Protein AF-A0A519CI57-F1 (afdb_monomer_lite)

pLDDT: mean 78.69, std 14.76, range [37.53, 94.62]

Secondary structure (DSSP, 8-state):
---PPPTT-TT--HHHHHIIIIIS---SS-EEEETTTEEEESTTGGGGHHHHHHT------SEEEEEEETTEEEEEE--SS-EEEEEEEEEEEETTEEEEEEEEEEEEEBTTB-B----SSEEEEEEE-SS----EE--SSPPTT--TT--SSS--------HHHHHHHHHHHHHHHHHHHHHHHHHHHSPPP-----

Radius of gyration: 28.09 Å; chains: 1; bounding box: 64×86×63 Å

Structure (mmCIF, N/CA/C/O backbone):
data_AF-A0A519CI57-F1
#
_entry.id   AF-A0A519CI57-F1
#
loop_
_atom_site.group_PDB
_atom_site.id
_atom_site.type_symbol
_atom_site.label_atom_id
_atom_site.label_alt_id
_atom_site.label_comp_id
_atom_site.label_asym_id
_atom_site.label_entity_id
_atom_site.label_seq_id
_atom_site.pdbx_PDB_ins_code
_atom_site.Cartn_x
_atom_site.Cartn_y
_atom_site.Cartn_z
_atom_site.occupancy
_atom_site.B_iso_or_equiv
_atom_site.auth_seq_id
_atom_site.auth_comp_id
_atom_site.auth_asym_id
_atom_site.auth_atom_id
_atom_site.pdbx_PDB_model_num
ATOM 1 N N . MET A 1 1 ? -1.345 13.101 17.245 1.00 38.31 1 MET A N 1
ATOM 2 C CA . MET A 1 1 ? 0.100 13.221 16.951 1.00 38.31 1 MET A CA 1
ATOM 3 C C . MET A 1 1 ? 0.508 11.978 16.184 1.00 38.31 1 MET A C 1
ATOM 5 O O . MET A 1 1 ? 0.586 10.921 16.787 1.00 38.31 1 MET A O 1
ATOM 9 N N . SER A 1 2 ? 0.670 12.083 14.865 1.00 48.00 2 SER A N 1
ATOM 10 C CA . SER A 1 2 ? 1.308 11.031 14.066 1.00 48.00 2 SER A CA 1
ATOM 11 C C . SER A 1 2 ? 2.810 11.309 14.078 1.00 48.00 2 SER A C 1
ATOM 13 O O . SER A 1 2 ? 3.205 12.472 13.967 1.00 48.00 2 SER A O 1
ATOM 15 N N . HIS A 1 3 ? 3.638 10.286 14.279 1.00 47.75 3 HIS A N 1
ATOM 16 C CA . HIS A 1 3 ? 5.089 10.432 14.219 1.00 47.75 3 HIS A CA 1
ATOM 17 C C . HIS A 1 3 ? 5.468 10.725 12.761 1.00 47.75 3 HIS A C 1
ATOM 19 O O . HIS A 1 3 ? 5.560 9.814 11.943 1.00 47.75 3 HIS A O 1
ATOM 25 N N . HIS A 1 4 ? 5.606 12.007 12.412 1.00 49.62 4 HIS A N 1
ATOM 26 C CA . HIS A 1 4 ? 6.144 12.396 11.115 1.00 49.62 4 HIS A CA 1
ATOM 27 C C . HIS A 1 4 ? 7.588 11.882 11.053 1.00 49.62 4 HIS A C 1
ATOM 29 O O . HIS A 1 4 ? 8.348 12.125 11.997 1.00 49.62 4 HIS A O 1
ATOM 35 N N . PRO A 1 5 ? 7.990 11.139 10.012 1.00 52.28 5 PRO A N 1
ATOM 36 C CA . PRO A 1 5 ? 9.405 10.891 9.801 1.00 52.28 5 PRO A CA 1
ATOM 37 C C . PRO A 1 5 ? 10.124 12.232 9.646 1.00 52.28 5 PRO A C 1
ATOM 39 O O . PRO A 1 5 ? 9.545 13.209 9.180 1.00 52.28 5 PRO A O 1
ATOM 42 N N . SER A 1 6 ? 11.374 12.295 10.097 1.00 51.19 6 SER A N 1
ATOM 43 C CA . SER A 1 6 ? 12.209 13.485 9.925 1.00 51.19 6 SER A CA 1
ATOM 44 C C . SER A 1 6 ? 12.193 13.934 8.460 1.00 51.19 6 SER A C 1
ATOM 46 O O . SER A 1 6 ? 12.257 13.084 7.572 1.00 51.19 6 SER A O 1
ATOM 48 N N . ASP A 1 7 ? 12.189 15.245 8.201 1.00 51.91 7 ASP A N 1
ATOM 49 C CA . ASP A 1 7 ? 12.337 15.809 6.845 1.00 51.91 7 ASP A CA 1
ATOM 50 C C . ASP A 1 7 ? 13.665 15.387 6.177 1.00 51.91 7 ASP A C 1
ATOM 52 O O . ASP A 1 7 ? 13.855 15.557 4.978 1.00 51.91 7 ASP A O 1
ATOM 56 N N . SER A 1 8 ? 14.582 14.806 6.957 1.00 55.56 8 SER A N 1
ATOM 57 C CA . SER A 1 8 ? 15.842 14.207 6.518 1.00 55.56 8 SER A CA 1
ATOM 58 C C . SER A 1 8 ? 15.751 12.713 6.169 1.00 55.56 8 SER A C 1
ATOM 60 O O . SER A 1 8 ? 16.787 12.057 6.089 1.00 55.56 8 SER A O 1
ATOM 62 N N . ASN A 1 9 ? 14.557 12.117 6.107 1.00 60.53 9 ASN A N 1
ATOM 63 C CA . ASN A 1 9 ? 14.422 10.695 5.801 1.00 60.53 9 ASN A CA 1
ATOM 64 C C . ASN A 1 9 ? 14.435 10.477 4.284 1.00 60.53 9 ASN A C 1
ATOM 66 O O . ASN A 1 9 ? 13.405 10.628 3.627 1.00 60.53 9 ASN A O 1
ATOM 70 N N . ASP A 1 10 ? 15.589 10.069 3.757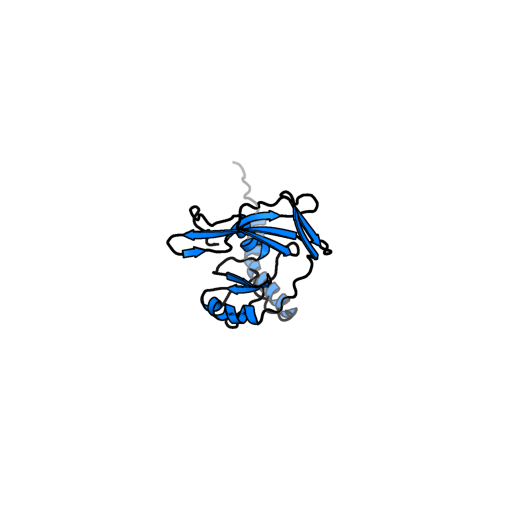 1.00 61.38 10 ASP A N 1
ATOM 71 C CA . ASP A 1 10 ? 15.814 9.813 2.326 1.00 61.38 10 ASP A CA 1
ATOM 72 C C . ASP A 1 10 ? 14.858 8.762 1.724 1.00 61.38 10 ASP A C 1
ATOM 74 O O . ASP A 1 10 ? 14.693 8.695 0.509 1.00 61.38 10 ASP A O 1
ATOM 78 N N . PHE A 1 11 ? 14.199 7.953 2.563 1.00 67.75 11 PHE A N 1
ATOM 79 C CA . PHE A 1 11 ? 13.297 6.873 2.146 1.00 67.75 11 PHE A CA 1
ATOM 80 C C . PHE A 1 11 ? 11.804 7.217 2.281 1.00 67.75 11 PHE A C 1
ATOM 82 O O . PHE A 1 11 ? 10.952 6.331 2.198 1.00 67.75 11 PHE A O 1
ATOM 89 N N . TRP A 1 12 ? 11.456 8.479 2.548 1.00 75.81 12 TRP A N 1
ATOM 90 C CA . TRP A 1 12 ? 10.062 8.893 2.707 1.00 75.81 12 TRP A CA 1
ATOM 91 C C . TRP A 1 12 ? 9.406 9.291 1.382 1.00 75.81 12 TRP A C 1
ATOM 93 O O . TRP A 1 12 ? 9.838 10.227 0.713 1.00 75.81 12 TRP A O 1
ATOM 103 N N . LEU A 1 13 ? 8.282 8.643 1.062 1.00 84.88 13 LEU A N 1
ATOM 104 C CA . LEU A 1 13 ? 7.412 9.006 -0.055 1.00 84.88 13 LEU A CA 1
ATOM 105 C C . LEU A 1 13 ? 6.078 9.549 0.475 1.00 84.88 13 LEU A C 1
ATOM 107 O O . LEU A 1 13 ? 5.347 8.858 1.185 1.00 84.88 13 LEU A O 1
ATOM 111 N N . ASN A 1 14 ? 5.720 10.781 0.095 1.00 84.00 14 ASN A N 1
ATOM 112 C CA . ASN A 1 14 ? 4.491 11.426 0.576 1.00 84.00 14 ASN A CA 1
ATOM 113 C C . ASN A 1 14 ? 3.214 10.662 0.176 1.00 84.00 14 ASN A C 1
ATOM 115 O O . ASN A 1 14 ? 2.256 10.624 0.942 1.00 84.00 14 ASN A O 1
ATOM 119 N N . ALA A 1 15 ? 3.202 10.006 -0.987 1.00 86.38 15 ALA A N 1
ATOM 120 C CA . ALA A 1 15 ? 2.073 9.170 -1.395 1.00 86.38 15 ALA A CA 1
ATOM 121 C C . ALA A 1 15 ? 1.828 8.002 -0.421 1.00 86.38 15 ALA A C 1
ATOM 123 O O . ALA A 1 15 ? 0.679 7.674 -0.122 1.00 86.38 15 ALA A O 1
ATOM 124 N N . SER A 1 16 ? 2.890 7.422 0.151 1.00 85.19 16 SER A N 1
ATOM 125 C CA . SER A 1 16 ? 2.774 6.361 1.158 1.00 85.19 16 SER A CA 1
ATOM 126 C C . SER A 1 16 ? 2.061 6.857 2.415 1.00 85.19 16 SER A C 1
ATOM 128 O O . SER A 1 16 ? 1.252 6.135 2.991 1.00 85.19 16 SER A O 1
ATOM 130 N N . LYS A 1 17 ? 2.287 8.120 2.810 1.00 82.44 17 LYS A N 1
ATOM 131 C CA . LYS A 1 17 ? 1.572 8.755 3.928 1.00 82.44 17 LYS A CA 1
ATOM 132 C C . LYS A 1 17 ? 0.065 8.759 3.705 1.00 82.44 17 LYS A C 1
ATOM 134 O O . LYS A 1 17 ? -0.669 8.371 4.608 1.00 82.44 17 LYS A O 1
ATOM 139 N N . ILE A 1 18 ? -0.370 9.195 2.520 1.00 83.56 18 ILE A N 1
ATOM 140 C CA . ILE A 1 18 ? -1.789 9.264 2.150 1.00 83.56 18 ILE A CA 1
ATOM 141 C C . ILE A 1 18 ? -2.400 7.868 2.251 1.00 83.56 18 ILE A C 1
ATOM 143 O O . ILE A 1 18 ? -3.402 7.688 2.934 1.00 83.56 18 ILE A O 1
ATOM 147 N N . ARG A 1 19 ? -1.743 6.851 1.682 1.00 85.25 19 ARG A N 1
ATOM 148 C CA . ARG A 1 19 ? -2.237 5.472 1.771 1.00 85.25 19 ARG A CA 1
ATOM 149 C C . ARG A 1 19 ? -2.334 4.971 3.215 1.00 85.25 19 ARG A C 1
ATOM 151 O O . ARG A 1 19 ? -3.343 4.390 3.599 1.00 85.25 19 ARG A O 1
ATOM 158 N N . PHE A 1 20 ? -1.328 5.216 4.049 1.00 85.00 20 PHE A N 1
ATOM 159 C CA . PHE A 1 20 ? -1.372 4.761 5.440 1.00 85.00 20 PHE A CA 1
ATOM 160 C C . PHE A 1 20 ? -2.406 5.506 6.288 1.00 85.00 20 PHE A C 1
ATOM 162 O O . PHE A 1 20 ? -3.073 4.873 7.098 1.00 85.00 20 PHE A O 1
ATOM 169 N N . GLN A 1 21 ? -2.558 6.819 6.119 1.00 81.75 21 GLN A N 1
ATOM 170 C CA . GLN A 1 21 ? -3.418 7.637 6.981 1.00 81.75 21 GLN A CA 1
ATOM 171 C C . GLN A 1 21 ? -4.865 7.716 6.496 1.00 81.75 21 GLN A C 1
ATOM 173 O O . GLN A 1 21 ? -5.772 7.696 7.320 1.00 81.75 21 GLN A O 1
ATOM 178 N N . GLU A 1 22 ? -5.084 7.810 5.186 1.00 82.19 22 GLU A N 1
ATOM 179 C CA . GLU A 1 22 ? -6.408 8.056 4.604 1.00 82.19 22 GLU A CA 1
ATOM 180 C C . GLU A 1 22 ? -7.071 6.778 4.092 1.00 82.19 22 GLU A C 1
ATOM 182 O O . GLU A 1 22 ? -8.288 6.654 4.175 1.00 82.19 22 GLU A O 1
ATOM 187 N N . THR A 1 23 ? -6.297 5.816 3.580 1.00 82.69 23 THR A N 1
ATOM 188 C CA . THR A 1 23 ? -6.858 4.537 3.110 1.00 82.69 23 THR A CA 1
ATOM 189 C C . THR A 1 23 ? -6.974 3.528 4.248 1.00 82.69 23 THR A C 1
ATOM 191 O O . THR A 1 23 ? -8.005 2.878 4.384 1.00 82.69 23 THR A O 1
ATOM 194 N N . TYR A 1 24 ? -5.928 3.420 5.072 1.00 84.12 24 TYR A N 1
ATOM 195 C CA . TYR A 1 24 ? -5.809 2.398 6.117 1.00 84.12 24 TYR A CA 1
ATOM 196 C C . TYR A 1 24 ? -5.938 2.920 7.556 1.00 84.12 24 TYR A C 1
ATOM 198 O O . TYR A 1 24 ? -5.857 2.128 8.490 1.00 84.12 24 TYR A O 1
ATOM 206 N N . PHE A 1 25 ? -6.078 4.236 7.760 1.00 80.06 25 PHE A N 1
ATOM 207 C CA . PHE A 1 25 ? -6.221 4.850 9.091 1.00 80.06 25 PHE A CA 1
ATOM 208 C C . PHE A 1 25 ? -5.173 4.391 10.129 1.00 80.06 25 PHE A C 1
ATOM 210 O O . PHE A 1 25 ? -5.441 4.228 11.321 1.00 80.06 25 PHE A O 1
ATOM 217 N N . LEU A 1 26 ? -3.920 4.233 9.702 1.00 79.88 26 LEU A N 1
ATOM 218 C CA . LEU A 1 26 ? -2.807 3.880 10.577 1.00 79.88 26 LEU A CA 1
ATOM 219 C C . LEU A 1 26 ? -2.219 5.134 11.245 1.00 79.88 26 LEU A C 1
ATOM 221 O O . LEU A 1 26 ? -1.536 5.936 10.606 1.00 79.88 26 LEU A O 1
ATOM 225 N N . TRP A 1 27 ? -2.441 5.292 12.558 1.00 69.88 27 TRP A N 1
ATOM 226 C CA . TRP A 1 27 ? -2.094 6.532 13.280 1.00 69.88 27 TRP A CA 1
ATOM 227 C C . TRP A 1 27 ? -1.047 6.426 14.401 1.00 69.88 27 TRP A C 1
ATOM 229 O O . TRP A 1 27 ? -0.671 7.473 14.931 1.00 69.88 27 TRP A O 1
ATOM 239 N N . GLY A 1 28 ? -0.554 5.241 14.796 1.00 65.19 28 GLY A N 1
ATOM 240 C CA . GLY A 1 28 ? 0.142 5.166 16.098 1.00 65.19 28 GLY A CA 1
ATOM 241 C C . GLY A 1 28 ? 1.151 4.054 16.384 1.00 65.19 28 GLY A C 1
ATOM 242 O O . GLY A 1 28 ? 1.870 4.184 17.372 1.00 65.19 28 GLY A O 1
ATOM 243 N N . TYR A 1 29 ? 1.275 3.005 15.566 1.00 66.38 29 TYR A N 1
ATOM 244 C CA . TYR A 1 29 ? 2.197 1.893 15.850 1.00 66.38 29 TYR A CA 1
ATOM 245 C C . TYR A 1 29 ? 2.930 1.421 14.592 1.00 66.38 29 TYR A C 1
ATOM 247 O O . TYR A 1 29 ? 2.397 1.589 13.492 1.00 66.38 29 TYR A O 1
ATOM 255 N N . PRO A 1 30 ? 4.118 0.790 14.726 1.00 77.25 30 PRO A N 1
ATOM 256 C CA . PRO A 1 30 ? 4.648 -0.058 13.666 1.00 77.25 30 PRO A CA 1
ATOM 257 C C . PRO A 1 30 ? 3.558 -1.051 13.286 1.00 77.25 30 PRO A C 1
ATOM 259 O O . PRO A 1 30 ? 3.108 -1.811 14.140 1.00 77.25 30 PRO A O 1
ATOM 262 N N . SER A 1 31 ? 3.079 -0.957 12.057 1.00 82.81 31 SER A N 1
ATOM 263 C CA . SER A 1 31 ? 1.921 -1.706 11.592 1.00 82.81 31 SER A CA 1
ATOM 264 C C . SER A 1 31 ? 2.297 -2.399 10.296 1.00 82.81 31 SER A C 1
ATOM 266 O O . SER A 1 31 ? 2.964 -1.799 9.452 1.00 82.81 31 SER A O 1
ATOM 268 N N . LEU A 1 32 ? 1.884 -3.648 10.150 1.00 86.94 32 LEU A N 1
ATOM 269 C CA . LEU A 1 32 ? 2.006 -4.412 8.925 1.00 86.94 32 LEU A CA 1
ATOM 270 C C . LEU A 1 32 ? 0.607 -4.754 8.440 1.00 86.94 32 LEU A C 1
ATOM 272 O O . LEU A 1 32 ? -0.195 -5.303 9.197 1.00 86.94 32 LEU A O 1
ATOM 276 N N . ILE A 1 33 ? 0.352 -4.438 7.176 1.00 87.19 33 ILE A N 1
ATOM 277 C CA . ILE A 1 33 ? -0.852 -4.870 6.485 1.00 87.19 33 ILE A CA 1
ATOM 278 C C . ILE A 1 33 ? -0.496 -6.099 5.659 1.00 87.19 33 ILE A C 1
ATOM 280 O O . ILE A 1 33 ? 0.455 -6.069 4.878 1.00 87.19 33 ILE A O 1
ATOM 284 N N . ILE A 1 34 ? -1.262 -7.162 5.849 1.00 88.06 34 ILE A N 1
ATOM 285 C CA . ILE A 1 34 ? -1.149 -8.430 5.143 1.00 88.06 34 ILE A CA 1
ATOM 286 C C . ILE A 1 34 ? -2.312 -8.486 4.157 1.00 88.06 34 ILE A C 1
ATOM 288 O O . ILE A 1 34 ? -3.475 -8.364 4.541 1.00 88.06 34 ILE A O 1
ATOM 292 N N . ASP A 1 35 ? -1.974 -8.594 2.875 1.00 85.75 35 ASP A N 1
ATOM 293 C CA . ASP A 1 35 ? -2.922 -8.763 1.769 1.00 85.75 35 ASP A CA 1
ATOM 294 C C . ASP A 1 35 ? -4.030 -7.703 1.676 1.00 85.75 35 ASP A C 1
ATOM 296 O O . ASP A 1 35 ? -5.122 -7.959 1.185 1.00 85.75 35 ASP A O 1
ATOM 300 N N . GLY A 1 36 ? -3.750 -6.487 2.148 1.00 83.56 36 GLY A N 1
ATOM 301 C CA . GLY A 1 36 ? -4.672 -5.350 2.065 1.00 83.56 36 GLY A CA 1
ATOM 302 C C . GLY A 1 36 ? -5.781 -5.315 3.123 1.00 83.56 36 GLY A C 1
ATOM 303 O O . GLY A 1 36 ? -6.471 -4.303 3.195 1.00 83.56 36 GLY A O 1
ATOM 304 N N . GLN A 1 37 ? -5.921 -6.348 3.962 1.00 85.25 37 GLN A N 1
ATOM 305 C CA . GLN A 1 37 ? -6.982 -6.434 4.982 1.00 85.25 37 GLN A CA 1
ATOM 306 C C . GLN A 1 37 ? -6.461 -6.841 6.366 1.00 85.25 37 GLN A C 1
ATOM 308 O O . GLN A 1 37 ? -6.895 -6.284 7.372 1.00 85.25 37 GLN A O 1
ATOM 313 N N . GLY A 1 38 ? -5.530 -7.793 6.451 1.00 86.75 38 GLY A N 1
ATOM 314 C CA . GLY A 1 38 ? -5.009 -8.267 7.731 1.00 86.75 38 GLY A CA 1
ATOM 315 C C . GLY A 1 38 ? -4.076 -7.246 8.376 1.00 86.75 38 GLY A C 1
ATOM 316 O O . GLY A 1 38 ? -3.262 -6.637 7.692 1.00 86.75 38 GLY A O 1
ATOM 317 N N . LEU A 1 39 ? -4.157 -7.064 9.691 1.00 87.19 39 LEU A N 1
ATOM 318 C CA . LEU A 1 39 ? -3.376 -6.071 10.424 1.00 87.19 39 LEU A CA 1
ATOM 319 C C . LEU A 1 39 ? -2.651 -6.670 11.629 1.00 87.19 39 LEU A C 1
ATOM 321 O O . LEU A 1 39 ? -3.260 -7.245 12.537 1.00 87.19 39 LEU A O 1
ATOM 325 N N . LEU A 1 40 ? -1.337 -6.456 11.648 1.00 87.25 40 LEU A N 1
ATOM 326 C CA . LEU A 1 40 ? -0.470 -6.626 12.809 1.00 87.25 40 LEU A CA 1
ATOM 327 C C . LEU A 1 40 ? 0.020 -5.243 13.242 1.00 87.25 40 LEU A C 1
ATOM 329 O O . LEU A 1 40 ? 0.797 -4.609 12.535 1.00 87.25 40 LEU A O 1
ATOM 333 N N . ALA A 1 41 ? -0.416 -4.764 14.398 1.00 83.69 41 ALA A N 1
ATOM 334 C CA . ALA A 1 41 ? -0.008 -3.496 14.982 1.00 83.69 41 ALA A CA 1
ATOM 335 C C . ALA A 1 41 ? 0.829 -3.722 16.250 1.00 83.69 41 ALA A C 1
ATOM 337 O O . ALA A 1 41 ? 0.423 -4.395 17.186 1.00 83.69 41 ALA A O 1
ATOM 338 N N . GLY A 1 42 ? 1.999 -3.101 16.334 1.00 76.62 42 GLY A N 1
ATOM 339 C CA . GLY A 1 42 ? 2.862 -3.155 17.511 1.00 76.62 42 GLY A CA 1
ATOM 340 C C . GLY A 1 42 ? 3.946 -4.234 17.458 1.00 76.62 42 GLY A C 1
ATOM 341 O O . GLY A 1 42 ? 3.949 -5.155 16.649 1.00 76.62 42 GLY A O 1
ATOM 342 N N . LYS A 1 43 ? 4.932 -4.082 18.348 1.00 73.44 43 LYS A N 1
ATOM 343 C CA . LYS A 1 43 ? 6.211 -4.810 18.276 1.00 73.44 43 LYS A CA 1
ATOM 344 C C . LYS A 1 43 ? 6.095 -6.309 18.563 1.00 73.44 43 LYS A C 1
ATOM 346 O O . LYS A 1 43 ? 6.848 -7.087 17.992 1.00 73.44 43 LYS A O 1
ATOM 351 N N . THR A 1 44 ? 5.192 -6.710 19.457 1.00 74.88 44 THR A N 1
ATOM 352 C CA . THR A 1 44 ? 5.019 -8.120 19.850 1.00 74.88 44 THR A CA 1
ATOM 353 C C . THR A 1 44 ? 4.364 -8.945 18.749 1.00 74.88 44 THR A C 1
ATOM 355 O O . THR A 1 44 ? 4.640 -10.130 18.629 1.00 74.88 44 THR A O 1
ATOM 358 N N . GLN A 1 45 ? 3.563 -8.306 17.899 1.00 79.69 45 GLN A N 1
ATOM 359 C CA . GLN A 1 45 ? 2.775 -8.977 16.867 1.00 79.69 45 GLN A CA 1
ATOM 360 C C . GLN A 1 45 ? 3.590 -9.394 15.651 1.00 79.69 45 GLN A C 1
ATOM 362 O O . GLN A 1 45 ? 3.197 -10.307 14.935 1.00 79.69 45 GLN A O 1
ATOM 367 N N . ALA A 1 46 ? 4.759 -8.785 15.443 1.00 75.00 46 ALA A N 1
ATOM 368 C CA . ALA A 1 46 ? 5.689 -9.214 14.403 1.00 75.00 46 ALA A CA 1
ATOM 369 C C . ALA A 1 46 ? 6.137 -10.680 14.581 1.00 75.00 46 ALA A C 1
ATOM 371 O O . ALA A 1 46 ? 6.503 -11.321 13.605 1.00 75.00 46 ALA A O 1
ATOM 372 N N . GLN A 1 47 ? 6.075 -11.230 15.803 1.00 84.56 47 GLN A N 1
ATOM 373 C CA . GLN A 1 47 ? 6.366 -12.646 16.062 1.00 84.56 47 GLN A CA 1
ATOM 374 C C . GLN A 1 47 ? 5.300 -13.589 15.485 1.00 84.56 47 GLN A C 1
ATOM 376 O O . GLN A 1 47 ? 5.585 -14.757 15.247 1.00 84.56 47 GLN A O 1
ATOM 381 N N . GLU A 1 48 ? 4.087 -13.090 15.247 1.00 87.75 48 GLU A N 1
ATOM 382 C CA . GLU A 1 48 ? 2.983 -13.854 14.664 1.00 87.75 48 GLU A CA 1
ATOM 383 C C . GLU A 1 48 ? 2.945 -13.744 13.133 1.00 87.75 48 GLU A C 1
ATOM 385 O O . GLU A 1 48 ? 2.051 -14.314 12.515 1.00 87.75 48 GLU A O 1
ATOM 390 N N . LEU A 1 49 ? 3.909 -13.049 12.511 1.00 88.94 49 LEU A N 1
ATOM 391 C CA . LEU A 1 49 ? 3.933 -12.798 11.069 1.00 88.94 49 LEU A CA 1
ATOM 392 C C . LEU A 1 49 ? 3.859 -14.084 10.241 1.00 88.94 49 LEU A C 1
ATOM 394 O O . LEU A 1 49 ? 3.015 -14.189 9.356 1.00 88.94 49 LEU A O 1
ATOM 398 N N . ASP A 1 50 ? 4.693 -15.074 10.556 1.00 90.00 50 ASP A N 1
ATOM 399 C CA . ASP A 1 50 ? 4.728 -16.340 9.814 1.00 90.00 50 ASP A CA 1
ATOM 400 C C . ASP A 1 50 ? 3.380 -17.074 9.892 1.00 90.00 50 ASP A C 1
ATOM 402 O O . ASP A 1 50 ? 2.887 -17.620 8.903 1.00 90.00 50 ASP A O 1
ATOM 406 N N . SER A 1 51 ? 2.742 -17.043 11.066 1.00 89.06 51 SER A N 1
ATOM 407 C CA . SER A 1 51 ? 1.408 -17.614 11.274 1.00 89.06 51 SER A CA 1
ATOM 408 C C . SER A 1 51 ? 0.330 -16.808 10.543 1.00 89.06 51 SER A C 1
ATOM 410 O O . SER A 1 51 ? -0.582 -17.383 9.956 1.00 89.06 51 SER A O 1
ATOM 412 N N . ALA A 1 52 ? 0.423 -15.479 10.548 1.00 88.56 52 ALA A N 1
ATOM 413 C CA . ALA A 1 52 ? -0.533 -14.607 9.876 1.00 88.56 52 ALA A CA 1
ATOM 414 C C . ALA A 1 52 ? -0.475 -14.768 8.348 1.00 88.56 52 ALA A C 1
ATOM 416 O O . ALA A 1 52 ? -1.519 -14.863 7.711 1.00 88.56 52 ALA A O 1
ATOM 417 N N . ILE A 1 53 ? 0.726 -14.881 7.768 1.00 89.25 53 ILE A N 1
ATOM 418 C CA . ILE A 1 53 ? 0.913 -15.139 6.332 1.00 89.25 53 ILE A CA 1
ATOM 419 C C . ILE A 1 53 ? 0.433 -16.547 5.967 1.00 89.25 53 ILE A C 1
ATOM 421 O O . ILE A 1 53 ? -0.304 -16.706 5.001 1.00 89.25 53 ILE A O 1
ATOM 425 N N . SER A 1 54 ? 0.821 -17.575 6.730 1.00 88.31 54 SER A N 1
ATOM 426 C CA . SER A 1 54 ? 0.467 -18.968 6.402 1.00 88.31 54 SER A CA 1
ATOM 427 C C . SER A 1 54 ? -1.024 -19.280 6.531 1.00 88.31 54 SER A C 1
ATOM 429 O O . SER A 1 54 ? -1.521 -20.155 5.824 1.00 88.31 54 SER A O 1
ATOM 431 N N . ASN A 1 55 ? -1.741 -18.563 7.398 1.00 84.88 55 ASN A N 1
ATOM 432 C CA . ASN A 1 55 ? -3.194 -18.674 7.529 1.00 84.88 55 ASN A CA 1
ATOM 433 C C . ASN A 1 55 ? -3.959 -17.726 6.593 1.00 84.88 55 ASN A C 1
ATOM 435 O O . ASN A 1 55 ? -5.188 -17.809 6.526 1.00 84.88 55 ASN A O 1
ATOM 439 N N . SER A 1 56 ? -3.266 -16.828 5.885 1.00 82.12 56 SER A N 1
ATOM 440 C CA . SER A 1 56 ? -3.918 -15.939 4.934 1.00 82.12 56 SER A CA 1
ATOM 441 C C . SER A 1 56 ? -4.477 -16.750 3.767 1.00 82.12 56 SER A C 1
ATOM 443 O O . SER A 1 56 ? -3.774 -17.519 3.112 1.00 82.12 56 SER A O 1
ATOM 445 N N . THR A 1 57 ? -5.777 -16.609 3.528 1.00 70.81 57 THR A N 1
ATOM 446 C CA . 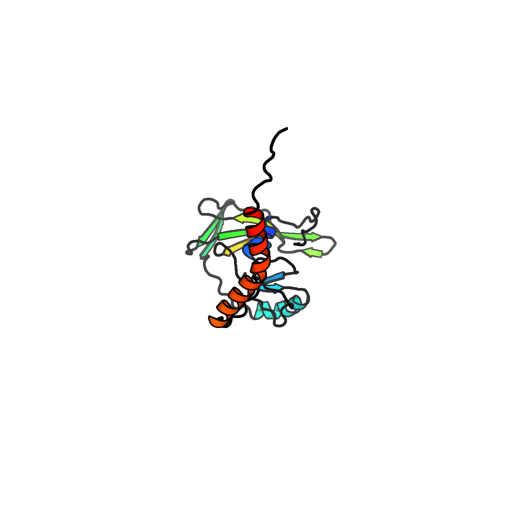THR A 1 57 ? -6.507 -17.307 2.463 1.00 70.81 57 THR A CA 1
ATOM 447 C C . THR A 1 57 ? -7.174 -16.275 1.571 1.00 70.81 57 THR A C 1
ATOM 449 O O . THR A 1 57 ? -8.389 -16.106 1.573 1.00 70.81 57 THR A O 1
ATOM 452 N N . MET A 1 58 ? -6.351 -15.543 0.825 1.00 69.88 58 MET A N 1
ATOM 453 C CA . MET A 1 58 ? -6.830 -14.473 -0.044 1.00 69.88 58 MET A CA 1
ATOM 454 C C . MET A 1 58 ? -6.982 -14.956 -1.482 1.00 69.88 58 MET A C 1
ATOM 456 O O . MET A 1 58 ? -6.072 -15.543 -2.066 1.00 69.88 58 MET A O 1
ATOM 460 N N . ASN A 1 59 ? -8.149 -14.673 -2.057 1.00 73.69 59 ASN A N 1
ATOM 461 C CA . ASN A 1 59 ? -8.434 -14.878 -3.470 1.00 73.69 59 ASN A CA 1
ATOM 462 C C . ASN A 1 59 ? -8.351 -13.525 -4.178 1.00 73.69 59 ASN A C 1
ATOM 464 O O . ASN A 1 59 ? -9.334 -12.784 -4.222 1.00 73.69 59 ASN A O 1
ATOM 468 N N . TYR A 1 60 ? -7.181 -13.187 -4.719 1.00 77.75 60 TYR A N 1
ATOM 469 C CA . TYR A 1 60 ? -7.054 -11.990 -5.549 1.00 77.75 60 TYR A CA 1
ATOM 470 C C . TYR A 1 60 ? -7.825 -12.190 -6.854 1.00 77.75 60 TYR A C 1
ATOM 472 O O . TYR A 1 60 ? -7.679 -13.207 -7.533 1.00 77.75 60 TYR A O 1
ATOM 480 N N . SER A 1 61 ? -8.652 -11.213 -7.198 1.00 82.12 61 SER A N 1
ATOM 481 C CA . SER A 1 61 ? -9.406 -11.173 -8.448 1.00 82.12 61 SER A CA 1
ATOM 482 C C . SER A 1 61 ? -9.576 -9.721 -8.885 1.00 82.12 61 SER A C 1
ATOM 484 O O . SER A 1 61 ? -9.332 -8.804 -8.101 1.00 82.12 61 SER A O 1
ATOM 486 N N . GLY A 1 62 ? -9.949 -9.513 -10.145 1.00 84.69 62 GLY A N 1
ATOM 487 C CA . GLY A 1 62 ? -10.269 -8.195 -10.690 1.00 84.69 62 GLY A CA 1
ATOM 488 C C . GLY A 1 62 ? -9.297 -7.700 -11.755 1.00 84.69 62 GLY A C 1
ATOM 489 O O . GLY A 1 62 ? -9.744 -7.027 -12.671 1.00 84.69 62 GLY A O 1
ATOM 490 N N . ILE A 1 63 ? -8.011 -8.067 -11.700 1.00 88.56 63 ILE A N 1
ATOM 491 C CA . ILE A 1 63 ? -7.065 -7.832 -12.806 1.00 88.56 63 ILE A CA 1
ATOM 492 C C . ILE A 1 63 ? -6.968 -9.106 -13.644 1.00 88.56 63 ILE A C 1
ATOM 494 O O . ILE A 1 63 ? -6.532 -10.139 -13.134 1.00 88.56 63 ILE A O 1
ATOM 498 N N . ASP A 1 64 ? -7.318 -9.014 -14.924 1.00 88.25 64 ASP A N 1
ATOM 499 C CA . ASP A 1 64 ? -7.224 -10.132 -15.864 1.00 88.25 64 ASP A CA 1
ATOM 500 C C . ASP A 1 64 ? -5.832 -10.202 -16.491 1.00 88.25 64 ASP A C 1
ATOM 502 O O . ASP A 1 64 ? -5.204 -11.264 -16.536 1.00 88.25 64 ASP A O 1
ATOM 506 N N . GLN A 1 65 ? -5.337 -9.060 -16.978 1.00 88.94 65 GLN A N 1
ATOM 507 C CA . GLN A 1 65 ? -4.036 -8.944 -17.633 1.00 88.94 65 GLN A CA 1
ATOM 508 C C . GLN A 1 65 ? -3.397 -7.586 -17.350 1.00 88.94 65 GLN A C 1
ATOM 510 O O . GLN A 1 65 ? -4.074 -6.572 -17.222 1.00 88.94 65 GLN A O 1
ATOM 515 N N . ALA A 1 66 ? -2.069 -7.560 -17.284 1.00 89.31 66 ALA A N 1
ATOM 516 C CA . ALA A 1 66 ? -1.294 -6.330 -17.230 1.00 89.31 66 ALA A CA 1
ATOM 517 C C . ALA A 1 66 ? -0.057 -6.479 -18.112 1.00 89.31 66 ALA A C 1
ATOM 519 O O . ALA A 1 66 ? 0.637 -7.498 -18.056 1.00 89.31 66 ALA A O 1
ATOM 520 N N . TRP A 1 67 ? 0.232 -5.467 -18.920 1.00 90.50 67 TRP A N 1
ATOM 521 C CA . TRP A 1 67 ? 1.416 -5.443 -19.767 1.00 90.50 67 TRP A CA 1
ATOM 522 C C . TRP A 1 67 ? 1.997 -4.041 -19.842 1.00 90.50 67 TRP A C 1
ATOM 524 O O . TRP A 1 67 ? 1.303 -3.029 -19.745 1.00 90.50 67 TRP A O 1
ATOM 534 N N . PHE A 1 68 ? 3.311 -3.998 -20.013 1.00 88.19 68 PHE A N 1
ATOM 535 C CA . PHE A 1 68 ? 4.059 -2.763 -20.121 1.00 88.19 68 PHE A CA 1
ATOM 536 C C . PHE A 1 68 ? 4.720 -2.699 -21.491 1.00 88.19 68 PHE A C 1
ATOM 538 O O . PHE A 1 68 ? 5.548 -3.547 -21.827 1.00 88.19 68 PHE A O 1
ATOM 545 N N . GLU A 1 69 ? 4.357 -1.692 -22.277 1.00 86.81 69 GLU A N 1
ATOM 546 C CA . GLU A 1 69 ? 4.888 -1.497 -23.621 1.00 86.81 69 GLU A CA 1
ATOM 547 C C . GLU A 1 69 ? 5.208 -0.017 -23.843 1.00 86.81 69 GLU A C 1
ATOM 549 O O . GLU A 1 69 ? 4.403 0.863 -23.543 1.00 86.81 69 GLU A O 1
ATOM 554 N N . ASN A 1 70 ? 6.407 0.270 -24.361 1.00 81.94 70 ASN A N 1
ATOM 555 C CA . ASN A 1 70 ? 6.830 1.617 -24.761 1.00 81.94 70 ASN A CA 1
ATOM 556 C C . ASN A 1 70 ? 6.605 2.711 -23.692 1.00 81.94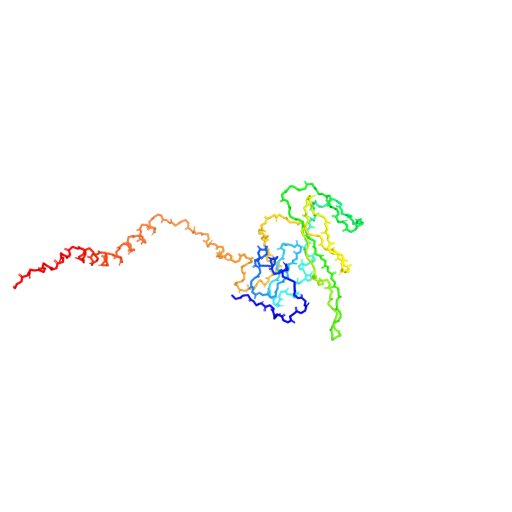 70 ASN A C 1
ATOM 558 O O . ASN A 1 70 ? 6.188 3.821 -24.015 1.00 81.94 70 ASN A O 1
ATOM 562 N N . GLY A 1 71 ? 6.871 2.415 -22.415 1.00 78.25 71 GLY A N 1
ATOM 563 C CA . GLY A 1 71 ? 6.711 3.394 -21.331 1.00 78.25 71 GLY A CA 1
ATOM 564 C C . GLY A 1 71 ? 5.295 3.484 -20.752 1.00 78.25 71 GLY A C 1
ATOM 565 O O . GLY A 1 71 ? 5.053 4.300 -19.867 1.00 78.25 71 GLY A O 1
ATOM 566 N N . THR A 1 72 ? 4.365 2.664 -21.242 1.00 85.19 72 THR A N 1
ATOM 567 C CA . THR A 1 72 ? 2.946 2.720 -20.884 1.00 85.19 72 THR A CA 1
ATOM 568 C C . THR A 1 72 ? 2.507 1.408 -20.242 1.00 85.19 72 THR A C 1
ATOM 570 O O . THR A 1 72 ? 2.706 0.336 -20.816 1.00 85.19 72 THR A O 1
ATOM 573 N N . LEU A 1 73 ? 1.898 1.488 -19.056 1.00 89.62 73 LEU A N 1
ATOM 574 C CA . LEU A 1 73 ? 1.311 0.340 -18.368 1.00 89.62 73 LEU A CA 1
ATOM 575 C C . LEU A 1 73 ? -0.175 0.236 -18.711 1.00 89.62 73 LEU A C 1
ATOM 577 O O . LEU A 1 73 ? -0.958 1.114 -18.356 1.00 89.62 73 LEU A O 1
ATOM 581 N N . SER A 1 74 ? -0.559 -0.851 -19.366 1.00 88.75 74 SER A N 1
ATOM 582 C CA . SER A 1 74 ? -1.957 -1.159 -19.672 1.00 88.75 74 SER A CA 1
ATOM 583 C C . SER A 1 74 ? -2.423 -2.326 -18.811 1.00 88.75 74 SER A C 1
ATOM 585 O O . SER A 1 74 ? -1.664 -3.267 -18.569 1.00 88.75 74 SER A O 1
ATOM 587 N N . ILE A 1 75 ? -3.646 -2.223 -18.294 1.00 89.62 75 ILE A N 1
ATOM 588 C CA . ILE A 1 75 ? -4.231 -3.188 -17.364 1.00 89.62 75 ILE A CA 1
ATOM 589 C C . ILE A 1 75 ? -5.671 -3.427 -17.800 1.00 89.62 75 ILE A C 1
ATOM 591 O O . ILE A 1 75 ? -6.451 -2.476 -17.863 1.00 89.62 75 ILE A O 1
ATOM 595 N N . ASP A 1 76 ? -6.002 -4.687 -18.050 1.00 88.50 76 ASP A N 1
ATOM 596 C CA . ASP A 1 76 ? -7.359 -5.146 -18.316 1.00 88.50 76 ASP A CA 1
ATOM 597 C C . ASP A 1 76 ? -7.993 -5.649 -17.017 1.00 88.50 76 ASP A C 1
ATOM 599 O O . ASP A 1 76 ? -7.393 -6.428 -16.264 1.00 88.50 76 ASP A O 1
ATOM 603 N N . TYR A 1 77 ? -9.202 -5.165 -16.750 1.00 88.31 77 TYR A N 1
ATOM 604 C CA . TYR A 1 77 ? -10.001 -5.486 -15.575 1.00 88.31 77 TYR A CA 1
ATOM 605 C C . TYR A 1 77 ? -11.493 -5.332 -15.889 1.00 88.31 77 TYR A C 1
ATOM 607 O O . TYR A 1 77 ? -11.878 -4.434 -16.636 1.00 88.31 77 TYR A O 1
ATOM 615 N N . ASP A 1 78 ? -12.331 -6.178 -15.289 1.00 83.06 78 ASP A N 1
ATOM 616 C CA . ASP A 1 78 ? -13.793 -6.196 -15.503 1.00 83.06 78 ASP A CA 1
ATOM 617 C C . ASP A 1 78 ? -14.588 -5.613 -14.314 1.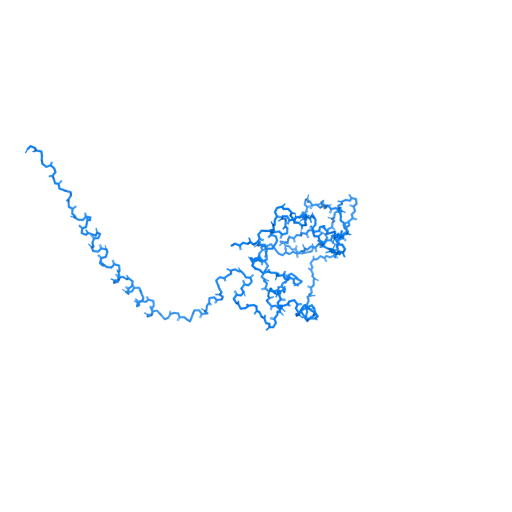00 83.06 78 ASP A C 1
ATOM 619 O O . ASP A 1 78 ? -15.811 -5.707 -14.228 1.00 83.06 78 ASP A O 1
ATOM 623 N N . VAL A 1 79 ? -13.893 -5.012 -13.345 1.00 83.88 79 VAL A N 1
ATOM 624 C CA . VAL A 1 79 ? -14.520 -4.455 -12.139 1.00 83.88 79 VAL A CA 1
ATOM 625 C C . VAL A 1 79 ? -14.822 -2.970 -12.334 1.00 83.88 79 VAL A C 1
ATOM 627 O O . VAL A 1 79 ? -13.951 -2.187 -12.711 1.00 83.88 79 VAL A O 1
ATOM 630 N N . VAL A 1 80 ? -16.064 -2.571 -12.060 1.00 84.06 80 VAL A N 1
ATOM 631 C CA . VAL A 1 80 ? -16.489 -1.164 -12.089 1.00 84.06 80 VAL A CA 1
ATOM 632 C C . VAL A 1 80 ? -16.116 -0.444 -10.794 1.00 84.06 80 VAL A C 1
ATOM 634 O O . VAL A 1 80 ? -16.034 -1.065 -9.739 1.00 84.06 80 VAL A O 1
ATOM 637 N N . ASP A 1 81 ? -15.917 0.873 -10.883 1.00 86.19 81 ASP A N 1
ATOM 638 C CA . ASP A 1 81 ? -15.647 1.751 -9.737 1.00 86.19 81 ASP A CA 1
ATOM 639 C C . ASP A 1 81 ? -14.460 1.302 -8.868 1.00 86.19 81 ASP A C 1
ATOM 641 O O . ASP A 1 81 ? -14.558 1.231 -7.648 1.00 86.19 81 ASP A O 1
ATOM 645 N N . VAL A 1 82 ? -13.309 1.032 -9.491 1.00 87.31 82 VAL A N 1
ATOM 646 C CA . VAL A 1 82 ? -12.061 0.676 -8.796 1.00 87.31 82 VAL A CA 1
ATOM 647 C C . VAL A 1 82 ? -10.976 1.733 -8.972 1.00 87.31 82 VAL A C 1
ATOM 649 O O . VAL A 1 82 ? -10.900 2.429 -9.985 1.00 87.31 82 VAL A O 1
ATOM 652 N N . ASN A 1 83 ? -10.088 1.821 -7.984 1.00 88.56 83 ASN A N 1
ATOM 653 C CA . ASN A 1 83 ? -8.833 2.551 -8.075 1.00 88.56 83 ASN A CA 1
ATOM 654 C C . ASN A 1 83 ? -7.691 1.581 -8.365 1.00 88.56 83 ASN A C 1
ATOM 656 O O . ASN A 1 83 ? -7.559 0.551 -7.704 1.00 88.56 83 ASN A O 1
ATOM 660 N N . ILE A 1 84 ? -6.830 1.952 -9.311 1.00 90.19 84 ILE A N 1
ATOM 661 C CA . ILE A 1 84 ? -5.594 1.229 -9.599 1.00 90.19 84 ILE A CA 1
ATOM 662 C C . ILE A 1 84 ? -4.417 2.132 -9.243 1.00 90.19 84 ILE A C 1
ATOM 664 O O . ILE A 1 84 ? -4.158 3.145 -9.899 1.00 90.19 84 ILE A O 1
ATOM 668 N N . ASP A 1 85 ? -3.707 1.758 -8.187 1.00 90.75 85 ASP A N 1
ATOM 669 C CA . ASP A 1 85 ? -2.481 2.410 -7.751 1.00 90.75 85 ASP A CA 1
ATOM 670 C C . ASP A 1 85 ? -1.278 1.554 -8.146 1.00 90.75 85 ASP A C 1
ATOM 672 O O . ASP A 1 85 ? -1.251 0.344 -7.918 1.00 90.75 85 ASP A O 1
ATOM 676 N N . VAL A 1 86 ? -0.257 2.192 -8.701 1.00 93.38 86 VAL A N 1
ATOM 677 C CA . VAL A 1 86 ? 0.985 1.543 -9.111 1.00 93.38 86 VAL A CA 1
ATOM 678 C C . VAL A 1 86 ? 2.126 2.152 -8.322 1.00 93.38 86 VAL A C 1
ATOM 680 O O . VAL A 1 86 ? 2.341 3.365 -8.346 1.00 93.38 86 VAL A O 1
ATOM 683 N N . TRP A 1 87 ? 2.847 1.300 -7.606 1.00 93.81 87 TRP A N 1
ATOM 684 C CA . TRP A 1 87 ? 3.990 1.681 -6.791 1.00 93.81 87 TRP A CA 1
ATOM 685 C C . TRP A 1 87 ? 5.266 1.208 -7.459 1.00 93.81 87 TRP A C 1
ATOM 687 O O . TRP A 1 87 ? 5.452 0.014 -7.696 1.00 93.81 87 TRP A O 1
ATOM 697 N N . THR A 1 88 ? 6.162 2.144 -7.725 1.00 94.06 88 THR A N 1
ATOM 698 C CA . THR A 1 88 ? 7.505 1.832 -8.205 1.00 94.06 88 THR A CA 1
ATOM 699 C C . THR A 1 88 ? 8.372 1.602 -6.986 1.00 94.06 88 THR A C 1
ATOM 701 O O . THR A 1 88 ? 8.485 2.488 -6.131 1.00 94.06 88 THR A O 1
ATOM 704 N N . VAL A 1 89 ? 8.953 0.410 -6.880 1.00 93.94 89 VAL A N 1
ATOM 705 C CA . VAL A 1 89 ? 9.763 0.018 -5.727 1.00 93.94 89 VAL A CA 1
ATOM 706 C C . VAL A 1 89 ? 11.207 -0.227 -6.127 1.00 93.94 89 VAL A C 1
ATOM 708 O O . VAL A 1 89 ? 11.497 -0.657 -7.243 1.00 93.94 89 VAL A O 1
ATOM 711 N N . LYS A 1 90 ? 12.123 0.054 -5.205 1.00 93.19 90 LYS A N 1
ATOM 712 C CA . LYS A 1 90 ? 13.559 -0.096 -5.411 1.00 93.19 90 LYS A CA 1
ATOM 713 C C . LYS A 1 90 ? 14.248 -0.574 -4.141 1.00 93.19 90 LYS A C 1
ATOM 715 O O . LYS A 1 90 ? 13.819 -0.266 -3.028 1.00 93.19 90 LYS A O 1
ATOM 720 N N . SER A 1 91 ? 15.317 -1.332 -4.321 1.00 92.19 91 SER A N 1
ATOM 721 C CA . SER A 1 91 ? 16.173 -1.814 -3.249 1.00 92.19 91 SER A CA 1
ATOM 722 C C . SER A 1 91 ? 17.381 -0.896 -3.073 1.00 92.19 91 SER A C 1
ATOM 724 O O . SER A 1 91 ? 17.937 -0.365 -4.036 1.00 92.19 91 SER A O 1
ATOM 726 N N . TYR A 1 92 ? 17.795 -0.705 -1.825 1.00 87.25 92 TYR A N 1
ATOM 727 C CA . TYR A 1 92 ? 18.906 0.157 -1.443 1.00 87.25 92 TYR A CA 1
ATOM 728 C C . TYR A 1 92 ? 19.781 -0.543 -0.411 1.00 87.25 92 TYR A C 1
ATOM 730 O O . TYR A 1 92 ? 19.278 -1.094 0.564 1.00 87.25 92 TYR A O 1
ATOM 738 N N . SER A 1 93 ? 21.095 -0.444 -0.582 1.00 88.88 93 SER A N 1
ATOM 739 C CA . SER A 1 93 ? 22.067 -0.873 0.424 1.00 88.88 93 SER A CA 1
ATOM 740 C C . SER A 1 93 ? 22.603 0.352 1.158 1.00 88.88 93 SER A C 1
ATOM 742 O O . SER A 1 93 ? 23.167 1.255 0.536 1.00 88.88 93 SER A O 1
ATOM 744 N N . TYR A 1 94 ? 22.449 0.401 2.480 1.00 83.75 94 TYR A N 1
ATOM 745 C CA . TYR A 1 94 ? 22.924 1.507 3.309 1.00 83.75 94 TYR A CA 1
ATOM 746 C C . TYR A 1 94 ? 23.555 0.997 4.605 1.00 83.75 94 TYR A C 1
ATOM 748 O O . TYR A 1 94 ? 22.960 0.213 5.336 1.00 83.75 94 TYR A O 1
ATOM 756 N N . GLN A 1 95 ? 24.786 1.441 4.887 1.00 86.00 95 GLN A N 1
ATOM 757 C CA . GLN A 1 95 ? 25.561 1.053 6.077 1.00 86.00 95 GLN A CA 1
ATOM 758 C C . GLN A 1 95 ? 25.634 -0.471 6.325 1.00 86.00 95 GLN A C 1
ATOM 760 O O . GLN A 1 95 ? 25.615 -0.924 7.465 1.00 86.00 95 GLN A O 1
ATOM 765 N N . GLY A 1 96 ? 25.731 -1.275 5.259 1.00 87.94 96 GLY A N 1
ATOM 766 C CA . GLY A 1 96 ? 25.804 -2.739 5.365 1.00 87.94 96 GLY A CA 1
ATOM 767 C C . GLY A 1 96 ? 24.459 -3.435 5.601 1.00 87.94 96 GLY A C 1
ATOM 768 O O . GLY A 1 96 ? 24.442 -4.639 5.844 1.00 87.94 96 GLY A O 1
ATOM 769 N N . HIS A 1 97 ? 23.350 -2.698 5.514 1.00 85.44 97 HIS A N 1
ATOM 770 C CA . HIS A 1 97 ? 21.995 -3.234 5.532 1.00 85.44 97 HIS A CA 1
ATOM 771 C C . HIS A 1 97 ? 21.339 -3.075 4.161 1.00 85.44 97 HIS A C 1
ATOM 773 O O . HIS A 1 97 ? 21.394 -1.997 3.568 1.00 85.44 97 HIS A O 1
ATOM 779 N N . ASP A 1 98 ? 20.692 -4.139 3.693 1.00 89.31 98 ASP A N 1
ATOM 780 C CA . ASP A 1 98 ? 19.918 -4.134 2.456 1.00 89.31 98 ASP A CA 1
ATOM 781 C C . ASP A 1 98 ? 18.436 -3.936 2.774 1.00 89.31 98 ASP A C 1
ATOM 783 O O . ASP A 1 98 ? 17.825 -4.707 3.517 1.00 89.31 98 ASP A O 1
ATOM 787 N N . TYR A 1 99 ? 17.858 -2.892 2.195 1.00 87.06 99 TYR A N 1
ATOM 788 C CA . TYR A 1 99 ? 16.438 -2.590 2.239 1.00 87.06 99 TYR A CA 1
ATOM 789 C C . TYR A 1 99 ? 15.853 -2.921 0.873 1.00 87.06 99 TYR A C 1
ATOM 791 O O . TYR A 1 99 ? 16.314 -2.400 -0.139 1.00 87.06 99 TYR A O 1
ATOM 799 N N . THR A 1 100 ? 14.850 -3.790 0.829 1.00 90.06 100 THR A N 1
ATOM 800 C CA . THR A 1 100 ? 14.203 -4.205 -0.420 1.00 90.06 100 THR A CA 1
ATOM 801 C C . THR A 1 100 ? 12.792 -3.643 -0.504 1.00 90.06 100 THR A C 1
ATOM 803 O O . THR A 1 100 ? 12.181 -3.318 0.514 1.00 90.06 100 THR A O 1
ATOM 806 N N . ASN A 1 101 ? 12.270 -3.535 -1.727 1.00 89.88 101 ASN A N 1
ATOM 807 C CA . ASN A 1 101 ? 10.879 -3.157 -1.990 1.00 89.88 101 ASN A CA 1
ATOM 808 C C . ASN A 1 101 ? 10.457 -1.800 -1.384 1.00 89.88 101 ASN A C 1
ATOM 810 O O . ASN A 1 101 ? 9.305 -1.627 -0.985 1.00 89.88 101 ASN A O 1
ATOM 814 N N . LEU A 1 102 ? 11.367 -0.819 -1.313 1.00 90.31 102 LEU A N 1
ATOM 815 C CA . LEU A 1 102 ? 11.026 0.523 -0.841 1.00 90.31 102 LEU A CA 1
ATOM 816 C C . LEU A 1 102 ? 10.306 1.300 -1.942 1.00 90.31 102 LEU A C 1
ATOM 818 O O . LEU A 1 102 ? 10.821 1.419 -3.052 1.00 90.31 102 LEU A O 1
ATOM 822 N N . ALA A 1 103 ? 9.129 1.844 -1.634 1.00 90.75 103 ALA A N 1
ATOM 823 C CA . ALA A 1 103 ? 8.370 2.668 -2.567 1.00 90.75 103 ALA A CA 1
ATOM 824 C C . ALA A 1 103 ? 9.071 4.011 -2.816 1.00 90.75 103 ALA A C 1
ATOM 826 O O . ALA A 1 103 ? 9.298 4.781 -1.884 1.00 90.75 103 ALA A O 1
ATOM 827 N N . ILE A 1 104 ? 9.366 4.296 -4.084 1.00 91.00 104 ILE A N 1
ATOM 828 C CA . ILE A 1 104 ? 10.045 5.522 -4.530 1.00 91.00 104 ILE A CA 1
ATOM 829 C C . ILE A 1 104 ? 9.147 6.417 -5.386 1.00 91.00 104 ILE A C 1
ATOM 831 O O . ILE A 1 104 ? 9.385 7.618 -5.475 1.00 91.00 104 ILE A O 1
ATOM 835 N N . ASN A 1 105 ? 8.101 5.849 -5.990 1.00 92.25 105 ASN A N 1
ATOM 836 C CA . ASN A 1 105 ? 7.108 6.585 -6.762 1.00 92.25 105 ASN A CA 1
ATOM 837 C C . ASN A 1 105 ? 5.726 5.924 -6.625 1.00 92.25 105 ASN A C 1
ATOM 839 O O . ASN A 1 105 ? 5.613 4.734 -6.325 1.00 92.25 105 ASN A O 1
ATOM 843 N N . HIS A 1 106 ? 4.681 6.716 -6.842 1.00 92.06 106 HIS A N 1
ATOM 844 C CA . HIS A 1 106 ? 3.285 6.306 -6.886 1.00 92.06 106 HIS A CA 1
ATOM 845 C C . HIS A 1 106 ? 2.616 6.956 -8.096 1.00 92.06 106 HIS A C 1
ATOM 847 O O . HIS A 1 106 ? 2.692 8.168 -8.292 1.00 92.06 106 HIS A O 1
ATOM 853 N N . SER A 1 107 ? 1.954 6.141 -8.908 1.00 91.06 107 SER A N 1
ATOM 854 C CA . SER A 1 107 ? 1.176 6.573 -10.065 1.00 91.06 107 SER A CA 1
ATOM 855 C C . SER A 1 107 ? -0.228 5.990 -9.967 1.00 91.06 107 SER A C 1
ATOM 857 O O . SER A 1 107 ? -0.396 4.817 -9.642 1.00 91.06 107 SER A O 1
ATOM 859 N N . ARG A 1 108 ? -1.248 6.797 -10.260 1.00 88.94 108 ARG A N 1
ATOM 860 C CA . ARG A 1 108 ? -2.632 6.322 -10.350 1.00 88.94 108 ARG A CA 1
ATOM 861 C C . ARG A 1 108 ? -3.000 6.104 -11.808 1.00 88.94 108 ARG A C 1
ATOM 863 O O . ARG A 1 108 ? -2.908 7.039 -12.604 1.00 88.94 108 ARG A O 1
ATOM 870 N N . ILE A 1 109 ? -3.446 4.893 -12.123 1.00 87.31 109 ILE A N 1
ATOM 871 C CA . ILE A 1 109 ? -3.901 4.541 -13.463 1.00 87.31 109 ILE A CA 1
ATOM 872 C C . ILE A 1 109 ? -5.379 4.872 -13.595 1.00 87.31 109 ILE A C 1
ATOM 874 O O . ILE A 1 109 ? -6.184 4.646 -12.694 1.00 87.31 109 ILE A O 1
ATOM 878 N N . SER A 1 110 ? -5.721 5.447 -14.736 1.00 78.38 110 SER A N 1
ATOM 879 C CA . SER A 1 110 ? -7.094 5.694 -15.156 1.00 78.38 110 SER A CA 1
ATOM 880 C C . SER A 1 110 ? -7.197 5.429 -16.651 1.00 78.38 110 SER A C 1
ATOM 882 O O . SER A 1 110 ? -6.179 5.378 -17.340 1.00 78.38 110 SER A O 1
ATOM 884 N N . ILE A 1 111 ? -8.419 5.350 -17.177 1.00 70.06 111 ILE A N 1
ATOM 885 C CA . ILE A 1 111 ? -8.673 5.161 -18.617 1.00 70.06 111 ILE A CA 1
ATOM 886 C C . ILE A 1 111 ? -7.884 6.169 -19.480 1.00 70.06 111 ILE A C 1
ATOM 888 O O . ILE A 1 111 ? -7.456 5.843 -20.582 1.00 70.06 111 ILE A O 1
ATOM 892 N N . ASN A 1 112 ? -7.645 7.381 -18.965 1.00 66.44 112 ASN A N 1
ATOM 893 C CA . ASN A 1 112 ? -6.963 8.457 -19.689 1.00 66.44 112 ASN A CA 1
ATOM 894 C C . ASN A 1 112 ? -5.479 8.628 -19.318 1.00 66.44 112 ASN A C 1
ATOM 896 O O . ASN A 1 112 ? -4.812 9.485 -19.896 1.00 66.44 112 ASN A O 1
ATOM 900 N N . ASN A 1 113 ? -4.964 7.885 -18.335 1.00 70.88 113 ASN A N 1
ATOM 901 C CA . ASN A 1 113 ? -3.580 8.005 -17.886 1.00 70.88 113 ASN A CA 1
ATOM 902 C C . ASN A 1 113 ? -3.018 6.646 -17.465 1.00 70.88 113 ASN A C 1
ATOM 904 O O . ASN A 1 113 ? -3.401 6.101 -16.432 1.00 70.88 113 ASN A O 1
ATOM 908 N N . SER A 1 114 ? -2.082 6.155 -18.268 1.00 80.81 114 SER A N 1
ATOM 909 C CA . SER A 1 114 ? -1.379 4.876 -18.128 1.00 80.81 114 SER A CA 1
ATOM 910 C C . SER A 1 114 ? 0.144 5.051 -18.025 1.00 80.81 114 SER A C 1
ATOM 912 O O . SER A 1 114 ? 0.899 4.078 -18.077 1.00 80.81 114 SER A O 1
ATOM 914 N N . SER A 1 115 ? 0.618 6.294 -17.887 1.00 84.94 115 SER A N 1
ATOM 915 C CA . SER A 1 115 ? 2.041 6.580 -17.717 1.00 84.94 115 SER A CA 1
ATOM 916 C C . SER A 1 115 ? 2.461 6.269 -16.284 1.00 84.94 115 SER A C 1
ATOM 918 O O . SER A 1 115 ? 1.879 6.791 -15.333 1.00 84.94 115 SER A O 1
ATOM 920 N N . VAL A 1 116 ? 3.509 5.464 -16.137 1.00 87.88 116 VAL A N 1
ATOM 921 C CA . VAL A 1 116 ? 4.073 5.070 -14.840 1.00 87.88 116 VAL A CA 1
ATOM 922 C C . VAL A 1 116 ? 5.569 5.336 -14.851 1.00 87.88 116 VAL A C 1
ATOM 924 O O . VAL A 1 116 ? 6.237 5.119 -15.860 1.00 87.88 116 VAL A O 1
ATOM 927 N N . ASP A 1 117 ? 6.106 5.794 -13.724 1.00 87.19 117 ASP A N 1
ATOM 928 C CA . ASP A 1 117 ? 7.553 5.864 -13.536 1.00 87.19 117 ASP A CA 1
ATOM 929 C C . ASP A 1 117 ? 8.140 4.454 -13.393 1.00 87.19 117 ASP A C 1
ATOM 931 O O . ASP A 1 117 ? 7.825 3.730 -12.452 1.00 87.19 117 ASP A O 1
ATOM 935 N N . THR A 1 118 ? 9.021 4.058 -14.304 1.00 87.69 118 THR A N 1
ATOM 936 C CA . THR A 1 118 ? 9.682 2.746 -14.267 1.00 87.69 118 THR A CA 1
ATOM 937 C C . THR A 1 118 ? 11.122 2.804 -13.779 1.00 87.69 118 THR A C 1
ATOM 939 O O . THR A 1 118 ? 11.877 1.856 -13.982 1.00 87.69 118 THR A O 1
ATOM 942 N N . ASN A 1 119 ? 11.539 3.898 -13.143 1.00 89.81 119 ASN A N 1
ATOM 943 C CA . ASN A 1 119 ? 12.885 4.061 -12.599 1.00 89.81 119 ASN A CA 1
ATOM 944 C C . ASN A 1 119 ? 13.079 3.331 -11.251 1.00 89.81 119 ASN A C 1
ATOM 946 O O . ASN A 1 119 ? 13.578 3.903 -10.280 1.00 89.81 119 ASN A O 1
ATOM 950 N N . GLY A 1 120 ? 12.682 2.061 -11.188 1.00 90.19 120 GLY A N 1
ATOM 951 C CA . GLY A 1 120 ? 12.830 1.183 -10.028 1.00 90.19 120 GLY A CA 1
ATOM 952 C C . GLY A 1 120 ? 13.124 -0.256 -10.437 1.00 90.19 120 GLY A C 1
ATOM 953 O O . GLY A 1 120 ? 13.333 -0.548 -11.613 1.00 90.19 120 GLY A O 1
ATOM 954 N N . ASP A 1 121 ? 13.135 -1.149 -9.455 1.00 93.31 121 ASP A N 1
ATOM 955 C CA . ASP A 1 121 ? 13.407 -2.571 -9.670 1.00 93.31 121 ASP A CA 1
ATOM 956 C C . ASP A 1 121 ? 12.127 -3.315 -10.074 1.00 93.31 121 ASP A C 1
ATOM 958 O O . ASP A 1 121 ? 12.148 -4.169 -10.963 1.00 93.31 121 ASP A O 1
ATOM 962 N N . HIS A 1 122 ? 10.996 -2.972 -9.444 1.00 92.75 122 HIS A N 1
ATOM 963 C CA . HIS A 1 122 ? 9.701 -3.610 -9.679 1.00 92.75 122 HIS A CA 1
ATOM 964 C C . HIS A 1 122 ? 8.546 -2.601 -9.654 1.00 92.75 122 HIS A C 1
ATOM 966 O O . HIS A 1 122 ? 8.638 -1.530 -9.049 1.00 92.75 122 HIS A O 1
ATOM 972 N N . LEU A 1 123 ? 7.437 -2.985 -10.289 1.00 92.88 123 LEU A N 1
ATOM 973 C CA . LEU A 1 123 ? 6.149 -2.305 -10.183 1.00 92.88 123 LEU A CA 1
ATOM 974 C C . LEU A 1 123 ? 5.200 -3.175 -9.361 1.00 92.88 123 LEU A C 1
ATOM 976 O O . LEU A 1 123 ? 5.027 -4.357 -9.656 1.00 92.88 123 LEU A O 1
ATOM 980 N N . VAL A 1 124 ? 4.570 -2.585 -8.353 1.00 92.25 124 VAL A N 1
ATOM 981 C CA . VAL A 1 124 ? 3.529 -3.225 -7.546 1.00 92.25 124 VAL A CA 1
ATOM 982 C C . VAL A 1 124 ? 2.198 -2.588 -7.913 1.00 92.25 124 VAL A C 1
ATOM 984 O O . VAL A 1 124 ? 1.978 -1.405 -7.656 1.00 92.25 124 VAL A O 1
ATOM 987 N N . ILE A 1 125 ? 1.323 -3.371 -8.535 1.00 91.31 125 ILE A N 1
ATOM 988 C CA . ILE A 1 125 ? -0.005 -2.935 -8.967 1.00 91.31 125 ILE A CA 1
ATOM 989 C C . ILE A 1 125 ? -1.001 -3.334 -7.886 1.00 91.31 125 ILE A C 1
ATOM 991 O O . ILE A 1 125 ? -1.054 -4.498 -7.490 1.00 91.31 125 ILE A O 1
ATOM 995 N N . VAL A 1 126 ? -1.790 -2.374 -7.414 1.00 90.12 126 VAL A N 1
ATOM 996 C CA . VAL A 1 126 ? -2.821 -2.611 -6.409 1.00 90.12 126 VAL A CA 1
ATOM 997 C C . VAL A 1 126 ? -4.152 -2.082 -6.911 1.00 90.12 126 VAL A C 1
ATOM 999 O O . VAL A 1 126 ? -4.295 -0.886 -7.163 1.00 90.12 126 VAL A O 1
ATOM 1002 N N . MET A 1 127 ? -5.122 -2.983 -7.021 1.00 89.12 127 MET A N 1
ATOM 1003 C CA . MET A 1 127 ? -6.520 -2.652 -7.257 1.00 89.12 127 MET A CA 1
ATOM 1004 C C . MET A 1 127 ? -7.248 -2.587 -5.917 1.00 89.12 127 MET A C 1
ATOM 1006 O O . MET A 1 127 ? -7.083 -3.472 -5.078 1.00 89.12 127 MET A O 1
ATOM 1010 N N . SER A 1 128 ? -8.038 -1.542 -5.707 1.00 86.44 128 SER A N 1
ATOM 1011 C CA . SER A 1 128 ? -8.866 -1.407 -4.511 1.00 86.44 128 SER A CA 1
ATOM 1012 C C . SER A 1 128 ? -10.144 -0.639 -4.808 1.00 86.44 128 SER A C 1
ATOM 1014 O O . SER A 1 128 ? -10.162 0.247 -5.663 1.00 86.44 128 SER A O 1
ATOM 1016 N N . GLU A 1 129 ? -11.194 -0.915 -4.045 1.00 85.31 129 GLU A N 1
ATOM 1017 C CA . GLU A 1 129 ? -12.385 -0.070 -4.036 1.00 85.31 129 GLU A CA 1
ATOM 1018 C C . GLU A 1 129 ? -12.033 1.353 -3.552 1.00 85.31 129 GLU A C 1
ATOM 1020 O O . GLU A 1 129 ? -11.095 1.545 -2.764 1.00 85.31 129 GLU A O 1
ATOM 1025 N N . PRO A 1 130 ? -12.726 2.389 -4.044 1.00 82.88 130 PRO A N 1
ATOM 1026 C CA . PRO A 1 130 ? -12.534 3.750 -3.586 1.00 82.88 130 PRO A CA 1
ATOM 1027 C C . PRO A 1 130 ? -13.018 3.911 -2.146 1.00 82.88 130 PRO A C 1
ATOM 1029 O O . PRO A 1 130 ? -14.118 3.505 -1.787 1.00 82.88 130 PRO A O 1
ATOM 1032 N N . GLY A 1 131 ? -12.213 4.598 -1.338 1.00 80.81 131 GLY A N 1
ATOM 1033 C CA . GLY A 1 131 ? -12.549 4.914 0.044 1.00 80.81 131 GLY A CA 1
ATOM 1034 C C . GLY A 1 131 ? -11.650 4.196 1.040 1.00 80.81 131 GLY A C 1
ATOM 1035 O O . GLY A 1 131 ? -10.456 4.011 0.799 1.00 80.81 131 GLY A O 1
ATOM 1036 N N . GLN A 1 132 ? -12.223 3.886 2.197 1.00 78.62 132 GLN A N 1
ATOM 1037 C CA . GLN A 1 132 ? -11.507 3.318 3.333 1.00 78.62 132 GLN A CA 1
ATOM 1038 C C . GLN A 1 132 ? -11.494 1.799 3.218 1.00 78.62 132 GLN A C 1
ATOM 1040 O O . GLN A 1 132 ? -12.533 1.199 2.943 1.00 78.62 132 GLN A O 1
ATOM 1045 N N . LEU A 1 133 ? -10.335 1.186 3.456 1.00 80.75 133 LEU A N 1
ATOM 1046 C CA . LEU A 1 133 ? -10.225 -0.266 3.518 1.00 80.75 133 LEU A CA 1
ATOM 1047 C C . LEU A 1 133 ? -10.273 -0.695 4.989 1.00 80.75 133 LEU A C 1
ATOM 1049 O O . LEU A 1 133 ? -9.325 -0.402 5.724 1.00 80.75 133 LEU A O 1
ATOM 1053 N N . PRO A 1 134 ? -11.355 -1.360 5.439 1.00 80.88 134 PRO A N 1
ATOM 1054 C CA . PRO A 1 134 ? -11.445 -1.824 6.813 1.00 80.88 134 PRO A CA 1
ATOM 1055 C C . PRO A 1 134 ? -10.392 -2.904 7.062 1.00 80.88 134 PRO A C 1
ATOM 1057 O O . PRO A 1 134 ? -10.238 -3.839 6.276 1.00 80.88 134 PRO A O 1
ATOM 1060 N N . LEU A 1 135 ? -9.674 -2.770 8.174 1.00 84.88 135 LEU A N 1
ATOM 1061 C CA . LEU A 1 135 ? -8.616 -3.694 8.556 1.00 84.88 135 LEU A CA 1
ATOM 1062 C C . LEU A 1 135 ? -9.076 -4.645 9.662 1.00 84.88 135 LEU A C 1
ATOM 1064 O O . LEU A 1 135 ? -9.730 -4.244 10.628 1.00 84.88 135 LEU A O 1
ATOM 1068 N N . GLU A 1 136 ? -8.662 -5.902 9.554 1.00 84.81 136 GLU A N 1
ATOM 1069 C CA . GLU A 1 136 ? -8.951 -6.957 10.518 1.00 84.81 136 GLU A CA 1
ATOM 1070 C C . GLU A 1 136 ? -7.697 -7.326 11.301 1.00 84.81 136 GLU A C 1
ATOM 1072 O O . GLU A 1 136 ? -6.645 -7.610 10.735 1.00 84.81 136 GLU A O 1
ATOM 1077 N N . MET A 1 137 ? -7.795 -7.345 12.630 1.00 83.38 137 MET A N 1
ATOM 1078 C CA . MET A 1 137 ? -6.682 -7.782 13.472 1.00 83.38 137 MET A CA 1
ATOM 1079 C C . MET A 1 137 ? -6.450 -9.282 13.281 1.00 83.38 137 MET A C 1
ATOM 1081 O O . MET A 1 137 ? -7.323 -10.082 13.606 1.00 83.38 137 MET A O 1
ATOM 1085 N N . VAL A 1 138 ? -5.258 -9.658 12.815 1.00 85.69 138 VAL A N 1
ATOM 1086 C CA . VAL A 1 138 ? -4.895 -11.070 12.568 1.00 85.69 138 VAL A CA 1
ATOM 1087 C C . VAL A 1 138 ? -3.998 -11.669 13.656 1.00 85.69 138 VAL A C 1
ATOM 1089 O O . VAL A 1 138 ? -3.678 -12.853 13.616 1.00 85.69 138 VAL A O 1
ATOM 1092 N N . SER A 1 139 ? -3.608 -10.869 14.652 1.00 82.81 139 SER A N 1
ATOM 1093 C CA . SER A 1 139 ? -2.874 -11.337 15.835 1.00 82.81 139 SER A CA 1
ATOM 1094 C C . SER A 1 139 ? -3.826 -11.912 16.887 1.00 82.81 139 SER A C 1
ATOM 1096 O O . SER A 1 139 ? -4.880 -11.345 17.182 1.00 82.81 139 SER A O 1
ATOM 1098 N N . SER A 1 140 ? -3.403 -13.009 17.510 1.00 80.06 140 SER A N 1
ATOM 1099 C CA . SER A 1 140 ? -4.047 -13.622 18.677 1.00 80.06 140 SER A CA 1
ATOM 1100 C C . SER A 1 140 ? -3.862 -12.813 19.971 1.00 80.06 140 SER A C 1
ATOM 1102 O O . SER A 1 140 ? -4.561 -13.046 20.958 1.00 80.06 140 SER A O 1
ATOM 1104 N N . ILE A 1 141 ? -2.949 -11.836 19.962 1.00 77.94 141 ILE A N 1
ATOM 1105 C CA . ILE A 1 141 ? -2.631 -10.941 21.079 1.00 77.94 141 ILE A CA 1
ATOM 1106 C C . ILE A 1 141 ? -2.704 -9.483 20.577 1.00 77.94 141 ILE A C 1
ATOM 1108 O O . ILE A 1 141 ? -1.670 -8.811 20.461 1.00 77.94 141 ILE A O 1
ATOM 1112 N N . PRO A 1 142 ? -3.910 -8.969 20.243 1.00 71.38 142 PRO A N 1
ATOM 1113 C CA . PRO A 1 142 ? -4.103 -7.587 19.804 1.00 71.38 142 PRO A CA 1
ATOM 1114 C C . PRO A 1 142 ? -3.520 -6.597 20.826 1.00 71.38 142 PRO A C 1
ATOM 1116 O O . PRO A 1 142 ? -3.572 -6.868 22.032 1.00 71.38 142 PRO A O 1
ATOM 1119 N N . PRO A 1 143 ? -2.990 -5.429 20.411 1.00 67.75 143 PRO A N 1
ATOM 1120 C CA . PRO A 1 143 ? -2.499 -4.450 21.363 1.00 67.75 143 PRO A CA 1
ATOM 1121 C C . PRO A 1 143 ? -3.704 -3.933 22.135 1.00 67.75 143 PRO A C 1
ATOM 1123 O O . PRO A 1 143 ? -4.733 -3.579 21.554 1.00 67.75 143 PRO A O 1
ATOM 1126 N N . THR A 1 144 ? -3.587 -3.873 23.455 1.00 62.94 144 THR A N 1
ATOM 1127 C CA . THR A 1 144 ? -4.642 -3.314 24.298 1.00 62.94 144 THR A CA 1
ATOM 1128 C C . THR A 1 144 ? -4.939 -1.876 23.865 1.00 62.94 144 THR A C 1
ATOM 1130 O O . THR A 1 144 ? -4.058 -1.021 23.946 1.00 62.94 144 THR A O 1
ATOM 1133 N N . GLY A 1 145 ? -6.169 -1.610 23.416 1.00 58.34 145 GLY A N 1
ATOM 1134 C CA . GLY A 1 145 ? -6.625 -0.266 23.046 1.00 58.34 145 GLY A CA 1
ATOM 1135 C C . GLY A 1 145 ? -6.354 0.163 21.601 1.00 58.34 145 GLY A C 1
ATOM 1136 O O . GLY A 1 145 ? -6.555 1.335 21.288 1.00 58.34 145 GLY A O 1
ATOM 1137 N N . TYR A 1 146 ? -5.924 -0.740 20.715 1.00 59.62 146 TYR A N 1
ATOM 1138 C CA . TYR A 1 146 ? -5.813 -0.429 19.291 1.00 59.62 146 TYR A CA 1
ATOM 1139 C C . TYR A 1 146 ? -7.095 -0.810 18.538 1.00 59.62 146 TYR A C 1
ATOM 1141 O O . TYR A 1 146 ? -7.485 -1.975 18.493 1.00 59.62 146 TYR A O 1
ATOM 1149 N N . LEU A 1 147 ? -7.752 0.197 17.961 1.00 58.72 147 LEU A N 1
ATOM 1150 C CA . LEU A 1 147 ? -8.931 0.061 17.109 1.00 58.72 147 LEU A CA 1
ATOM 1151 C C . LEU A 1 147 ? -8.523 0.492 15.690 1.00 58.72 147 LEU A C 1
ATOM 1153 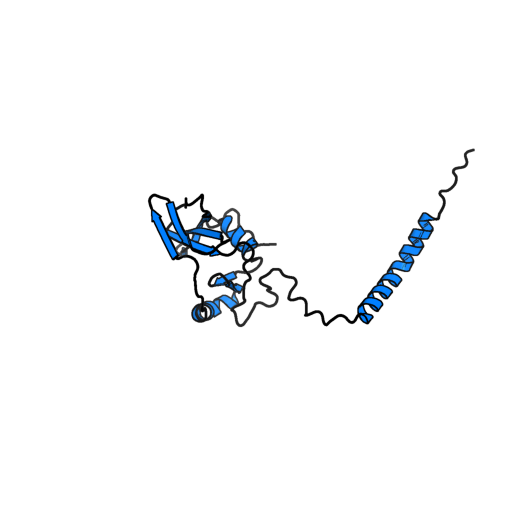O O . LEU A 1 147 ? -8.247 1.681 15.506 1.00 58.72 147 LEU A O 1
ATOM 1157 N N . PRO A 1 148 ? -8.464 -0.433 14.711 1.00 55.72 148 PRO A N 1
ATOM 1158 C CA . PRO A 1 148 ? -7.939 -0.184 13.358 1.00 55.72 148 PRO A CA 1
ATOM 1159 C C . PRO A 1 148 ? -8.664 0.867 12.504 1.00 55.72 148 PRO A C 1
ATOM 1161 O O . PRO A 1 148 ? -8.300 1.066 11.357 1.00 55.72 148 PRO A O 1
ATOM 1164 N N . ASP A 1 149 ? -9.683 1.530 13.037 1.00 53.34 149 ASP A N 1
ATOM 1165 C CA . ASP A 1 149 ? -10.586 2.410 12.288 1.00 53.34 149 ASP A CA 1
ATOM 1166 C C . ASP A 1 149 ? -10.504 3.873 12.767 1.00 53.34 149 ASP A C 1
ATOM 1168 O O . ASP A 1 149 ? -11.189 4.762 12.277 1.00 53.34 149 ASP A O 1
ATOM 1172 N N . GLY A 1 150 ? -9.761 4.158 13.847 1.00 48.69 150 GLY A N 1
ATOM 1173 C CA . GLY A 1 150 ? -9.946 5.427 14.572 1.00 48.69 150 GLY A CA 1
ATOM 1174 C C . GLY A 1 150 ? -11.393 5.646 15.057 1.00 48.69 150 GLY A C 1
ATOM 1175 O O . GLY A 1 150 ? -11.716 6.707 15.592 1.00 48.69 150 GLY A O 1
ATOM 1176 N N . GLY A 1 151 ? -12.258 4.640 14.895 1.00 38.50 151 GLY A N 1
ATOM 1177 C CA . GLY A 1 151 ? -13.625 4.633 15.348 1.00 38.50 151 GLY A CA 1
ATOM 1178 C C . GLY A 1 151 ? -13.644 4.710 16.862 1.00 38.50 151 GLY A C 1
ATOM 1179 O O . GLY A 1 151 ? -12.927 3.984 17.555 1.00 38.50 151 GLY A O 1
ATOM 1180 N N . ILE A 1 152 ? -14.499 5.596 17.369 1.00 38.97 152 ILE A N 1
ATOM 1181 C CA . ILE A 1 152 ? -15.212 5.395 18.630 1.00 38.97 152 ILE A CA 1
ATOM 1182 C C . ILE A 1 152 ? -15.515 3.902 18.727 1.00 38.97 152 ILE A C 1
ATOM 1184 O O . ILE A 1 152 ? -16.317 3.388 17.947 1.00 38.97 152 ILE A O 1
ATOM 1188 N N . GLY A 1 153 ? -14.750 3.203 19.576 1.00 37.62 153 GLY A N 1
ATOM 1189 C CA . GLY A 1 153 ? -14.754 1.746 19.630 1.00 37.62 153 GLY A CA 1
ATOM 1190 C C . GLY A 1 153 ? -16.175 1.247 19.655 1.00 37.62 153 GLY A C 1
ATOM 1191 O O . GLY A 1 153 ? -16.980 1.929 20.289 1.00 37.62 153 GLY A O 1
ATOM 1192 N N . LYS A 1 154 ? -16.443 0.144 18.918 1.00 40.25 154 LYS A N 1
ATOM 1193 C CA . LYS A 1 154 ? -17.734 -0.565 18.832 1.00 40.25 154 LYS A CA 1
ATOM 1194 C C . LYS A 1 154 ? -18.652 0.033 19.866 1.00 40.25 154 LYS A C 1
ATOM 1196 O O . LYS A 1 154 ? -18.446 -0.299 21.035 1.00 40.25 154 LYS A O 1
ATOM 1201 N N . ALA A 1 155 ? -19.515 0.976 19.460 1.00 39.88 155 ALA A N 1
ATOM 1202 C CA . ALA A 1 155 ? -20.484 1.545 20.379 1.00 39.88 155 ALA A CA 1
ATOM 1203 C C . ALA A 1 155 ? -21.018 0.337 21.126 1.00 39.88 155 ALA A C 1
ATOM 1205 O O . ALA A 1 155 ? -21.520 -0.576 20.458 1.00 39.88 155 ALA A O 1
ATOM 1206 N N . GLU A 1 156 ? -20.709 0.242 22.431 1.00 38.50 156 GLU A N 1
ATOM 1207 C CA . GLU A 1 156 ? -21.189 -0.850 23.268 1.00 38.50 156 GLU A CA 1
ATOM 1208 C C . GLU A 1 156 ? -22.622 -0.994 22.840 1.00 38.50 156 GLU A C 1
ATOM 1210 O O . GLU A 1 156 ? -23.288 0.038 22.887 1.00 38.50 156 GLU A O 1
ATOM 1215 N N . THR A 1 157 ? -23.005 -2.136 22.245 1.00 39.59 157 THR A N 1
ATOM 1216 C CA . THR A 1 157 ? -24.307 -2.290 21.588 1.00 39.59 157 THR A CA 1
ATOM 1217 C C . THR A 1 157 ? -25.294 -1.659 22.535 1.00 39.59 157 THR A C 1
ATOM 1219 O O . THR A 1 157 ? -25.472 -2.229 23.612 1.00 39.59 157 THR A O 1
ATOM 1222 N N . LEU A 1 158 ? -25.740 -0.425 22.241 1.00 46.41 158 LEU A N 1
ATOM 1223 C CA . LEU A 1 158 ? -26.309 0.401 23.299 1.00 46.41 158 LEU A CA 1
ATOM 1224 C C . LEU A 1 158 ? -27.558 -0.370 23.620 1.00 46.41 158 LEU A C 1
ATOM 1226 O O . LEU A 1 158 ? -28.433 -0.493 22.756 1.00 46.41 158 LEU A O 1
ATOM 1230 N N . SER A 1 159 ? -27.558 -1.020 24.786 1.00 55.00 159 SER A N 1
ATOM 1231 C CA . SER A 1 159 ? -28.699 -1.790 25.225 1.00 55.00 159 SER A CA 1
ATOM 1232 C C . SER A 1 159 ? -29.858 -0.840 25.048 1.00 55.00 159 SER A C 1
ATOM 1234 O O . SER A 1 159 ? -29.746 0.322 25.443 1.00 55.00 159 SER A O 1
ATOM 1236 N N . GLN A 1 160 ? -30.859 -1.292 24.290 1.00 57.97 160 GLN A N 1
ATOM 1237 C CA . GLN A 1 160 ? -31.985 -0.482 23.854 1.00 57.97 160 GLN A CA 1
ATOM 1238 C C . GLN A 1 160 ? -32.383 0.428 25.013 1.00 57.97 160 GLN A C 1
ATOM 1240 O O . GLN A 1 160 ? -32.867 -0.061 26.030 1.00 57.97 160 GLN A O 1
ATOM 1245 N N . ILE A 1 161 ? -32.024 1.715 24.924 1.00 62.16 161 ILE A N 1
ATOM 1246 C CA . ILE A 1 161 ? -32.120 2.591 26.087 1.00 62.16 161 ILE A CA 1
ATOM 1247 C C . ILE A 1 161 ? -33.610 2.739 26.333 1.00 62.16 161 ILE A C 1
ATOM 1249 O O . ILE A 1 161 ? -34.315 3.331 25.510 1.00 62.16 161 ILE A O 1
ATOM 1253 N N . ASP A 1 162 ? -34.085 2.161 27.434 1.00 73.25 162 ASP A N 1
ATOM 1254 C CA . ASP A 1 162 ? -35.493 2.220 27.786 1.00 73.25 162 ASP A CA 1
ATOM 1255 C C . ASP A 1 162 ? -35.948 3.679 27.760 1.00 73.25 162 ASP A C 1
ATOM 1257 O O . ASP A 1 162 ? -35.285 4.575 28.295 1.00 73.25 162 ASP A O 1
ATOM 1261 N N . THR A 1 163 ? -37.096 3.937 27.133 1.00 74.75 163 THR A N 1
ATOM 1262 C CA . THR A 1 163 ? -37.651 5.291 26.993 1.00 74.75 163 THR A CA 1
ATOM 1263 C C . THR A 1 163 ? -37.787 5.993 28.351 1.00 74.75 163 THR A C 1
ATOM 1265 O O . THR A 1 163 ? -37.657 7.212 28.437 1.00 74.75 163 THR A O 1
ATOM 1268 N N . SER A 1 164 ? -37.965 5.229 29.434 1.00 78.25 164 SER A N 1
ATOM 1269 C CA . SER A 1 164 ? -37.950 5.721 30.815 1.00 78.25 164 SER A CA 1
ATOM 1270 C C . SER A 1 164 ? -36.614 6.363 31.210 1.00 78.25 164 SER A C 1
ATOM 1272 O O . SER A 1 164 ? -36.611 7.446 31.792 1.00 78.25 164 SER A O 1
ATOM 1274 N N . THR A 1 165 ? -35.482 5.758 30.850 1.00 80.50 165 THR A N 1
ATOM 1275 C CA . THR A 1 165 ? -34.133 6.271 31.132 1.00 80.50 165 THR A CA 1
ATOM 1276 C C . THR A 1 165 ? -33.892 7.599 30.420 1.00 80.50 165 THR A C 1
ATOM 1278 O O . THR A 1 165 ? -33.383 8.545 31.023 1.00 80.50 165 THR A O 1
ATOM 1281 N N . ILE A 1 166 ? -34.339 7.712 29.165 1.00 82.38 166 ILE A N 1
ATOM 1282 C CA . ILE A 1 166 ? -34.251 8.958 28.391 1.00 82.38 166 ILE A CA 1
ATOM 1283 C C . ILE A 1 166 ? -35.066 10.063 29.070 1.00 82.38 166 ILE A C 1
ATOM 1285 O O . ILE A 1 166 ? -34.550 11.158 29.289 1.00 82.38 166 ILE A O 1
ATOM 1289 N N . VAL A 1 167 ? -36.313 9.785 29.462 1.00 87.31 167 VAL A N 1
ATOM 1290 C CA . VAL A 1 167 ? -37.175 10.769 30.143 1.00 87.31 167 VAL A CA 1
ATOM 1291 C C . VAL A 1 167 ? -36.556 11.237 31.464 1.00 87.31 167 VAL A C 1
ATOM 1293 O O . VAL A 1 167 ? -36.550 12.437 31.738 1.00 87.31 167 VAL A O 1
ATOM 1296 N N . ILE A 1 168 ? -35.981 10.323 32.251 1.00 90.56 168 ILE A N 1
ATOM 1297 C CA . ILE A 1 168 ? -35.337 10.649 33.533 1.00 90.56 168 ILE A CA 1
ATOM 1298 C C . ILE A 1 168 ? -34.119 11.553 33.323 1.00 90.56 168 ILE A C 1
ATOM 1300 O O . ILE A 1 168 ? -34.016 12.589 33.979 1.00 90.56 168 ILE A O 1
ATOM 1304 N N . ILE A 1 169 ? -33.223 11.205 32.394 1.00 89.75 169 ILE A N 1
ATOM 1305 C CA . ILE A 1 169 ? -32.023 12.004 32.096 1.00 89.75 169 ILE A CA 1
ATOM 1306 C C . ILE A 1 169 ? -32.417 13.397 31.593 1.00 89.75 169 ILE A C 1
ATOM 1308 O O . ILE A 1 169 ? -31.853 14.400 32.032 1.00 89.75 169 ILE A O 1
ATOM 1312 N N . THR A 1 170 ? -33.430 13.471 30.728 1.00 90.38 170 THR A N 1
ATOM 1313 C CA . THR A 1 170 ? -33.924 14.742 30.179 1.00 90.38 170 THR A CA 1
ATOM 1314 C C . THR A 1 170 ? -34.521 15.629 31.278 1.00 90.38 170 THR A C 1
ATOM 1316 O O . THR A 1 170 ? -34.246 16.828 31.322 1.00 90.38 170 THR A O 1
ATOM 1319 N N . ALA A 1 171 ? -35.284 15.050 32.212 1.00 91.62 171 ALA A N 1
ATOM 1320 C CA . ALA A 1 171 ? -35.826 15.773 33.363 1.00 91.62 171 ALA A CA 1
ATOM 1321 C C . ALA A 1 171 ? -34.720 16.255 34.320 1.00 91.62 171 ALA A C 1
ATOM 1323 O O . ALA A 1 171 ? -34.763 17.393 34.787 1.00 91.62 171 ALA A O 1
ATOM 1324 N N . LEU A 1 172 ? -33.700 15.428 34.570 1.00 93.75 172 LEU A N 1
ATOM 1325 C CA . LEU A 1 172 ? -32.542 15.786 35.396 1.00 93.75 172 LEU A CA 1
ATOM 1326 C C . LEU A 1 172 ? -31.750 16.956 34.800 1.00 93.75 172 LEU A C 1
ATOM 1328 O O . LEU A 1 172 ? -31.415 17.900 35.515 1.00 93.75 172 LEU A O 1
ATOM 1332 N N . LEU A 1 173 ? -31.508 16.932 33.487 1.00 92.62 173 LEU A N 1
ATOM 1333 C CA . LEU A 1 173 ? -30.865 18.034 32.768 1.00 92.62 173 LEU A CA 1
ATOM 1334 C C . LEU A 1 173 ? -31.699 19.319 32.831 1.00 92.62 173 LEU A C 1
ATOM 1336 O O . LEU A 1 173 ? -31.152 20.388 33.094 1.00 92.62 173 LEU A O 1
ATOM 1340 N N . ALA A 1 174 ? -33.022 19.227 32.670 1.00 91.88 174 ALA A N 1
ATOM 1341 C CA . ALA A 1 174 ? -33.907 20.385 32.791 1.00 91.88 174 ALA A CA 1
ATOM 1342 C C . ALA A 1 174 ? -33.864 21.009 34.201 1.00 91.88 174 ALA A C 1
ATOM 1344 O O . ALA A 1 174 ? -33.841 22.233 34.333 1.00 91.88 174 ALA A O 1
ATOM 1345 N N . ILE A 1 175 ? -33.787 20.185 35.253 1.00 94.62 175 ILE A N 1
ATOM 1346 C CA . ILE A 1 175 ? -33.651 20.644 36.647 1.00 94.62 175 ILE A CA 1
ATOM 1347 C C . ILE A 1 175 ? -32.296 21.312 36.897 1.00 94.62 175 ILE A C 1
ATOM 1349 O O . ILE A 1 175 ? -32.238 22.335 37.578 1.00 94.62 175 ILE A O 1
ATOM 1353 N N . LEU A 1 176 ? -31.215 20.788 36.319 1.00 93.19 176 LEU A N 1
ATOM 1354 C CA . LEU A 1 176 ? -29.887 21.401 36.425 1.00 93.19 176 LEU A CA 1
ATOM 1355 C C . LEU A 1 176 ? -29.816 22.781 35.756 1.00 93.19 176 LEU A C 1
ATOM 1357 O O . LEU A 1 176 ? -29.125 23.668 36.252 1.00 93.19 176 LEU A O 1
ATOM 1361 N N . ILE A 1 177 ? -30.544 22.984 34.655 1.00 93.38 177 ILE A N 1
ATOM 1362 C CA . ILE A 1 177 ? -30.514 24.228 33.866 1.00 93.38 177 ILE A CA 1
ATOM 1363 C C . ILE A 1 177 ? -31.543 25.267 34.375 1.00 93.38 177 ILE A C 1
ATOM 1365 O O . ILE A 1 177 ? -31.437 26.466 34.095 1.00 93.38 177 ILE A O 1
ATOM 1369 N N . LEU A 1 178 ? -32.528 24.842 35.173 1.00 90.00 178 LEU A N 1
ATOM 1370 C CA . LEU A 1 178 ? -33.567 25.695 35.765 1.00 90.00 178 LEU A CA 1
ATOM 1371 C C . LEU A 1 178 ? -33.041 26.936 36.525 1.00 90.00 178 LEU A C 1
ATOM 1373 O O . LEU A 1 178 ? -33.525 28.032 36.244 1.00 90.00 178 LEU A O 1
ATOM 1377 N N . PRO A 1 179 ? -32.060 26.850 37.446 1.00 88.19 179 PRO A N 1
ATOM 1378 C CA . PRO A 1 179 ? -31.584 28.037 38.163 1.00 88.19 179 PRO A CA 1
ATOM 1379 C C . PRO A 1 179 ? -30.971 29.091 37.226 1.00 88.19 179 PRO A C 1
ATOM 1381 O O . PRO A 1 179 ? -31.305 30.270 37.336 1.00 88.19 179 PRO A O 1
ATOM 1384 N N . ALA A 1 180 ? -30.165 28.664 36.248 1.00 88.06 180 ALA A N 1
ATOM 1385 C CA . ALA A 1 180 ? -29.533 29.562 35.281 1.00 88.06 180 ALA A CA 1
ATOM 1386 C C . ALA A 1 180 ? -30.556 30.224 34.341 1.00 88.06 180 ALA A C 1
ATOM 1388 O O . ALA A 1 180 ? -30.460 31.411 34.032 1.00 88.06 180 ALA A O 1
ATOM 1389 N N . THR A 1 181 ? -31.576 29.478 33.909 1.00 88.62 181 THR A N 1
ATOM 1390 C CA . THR A 1 181 ? -32.641 30.028 33.053 1.00 88.62 181 THR A CA 1
ATOM 1391 C C . THR A 1 181 ? -33.527 31.019 33.800 1.00 88.62 181 THR A C 1
ATOM 1393 O O . THR A 1 181 ? -33.886 32.054 33.241 1.00 88.62 181 THR A O 1
ATOM 1396 N N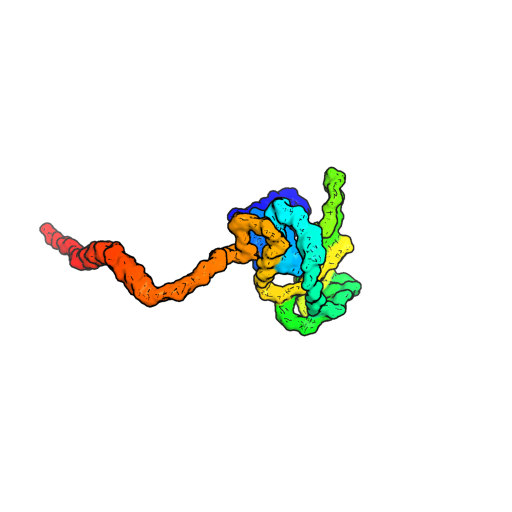 . VAL A 1 182 ? -33.836 30.767 35.076 1.00 89.75 182 VAL A N 1
ATOM 1397 C CA . VAL A 1 182 ? -34.575 31.722 35.915 1.00 89.75 182 VAL A CA 1
ATOM 1398 C C . VAL A 1 182 ? -33.774 33.008 36.121 1.00 89.75 182 VAL A C 1
ATOM 1400 O O . VAL A 1 182 ? -34.348 34.097 36.050 1.00 89.75 182 VAL A O 1
ATOM 1403 N N . GLU A 1 183 ? -32.465 32.909 36.346 1.00 87.19 183 GLU A N 1
ATOM 1404 C CA . GLU A 1 183 ? -31.589 34.073 36.495 1.00 87.19 183 GLU A CA 1
ATOM 1405 C C . GLU A 1 183 ? -31.495 34.891 35.199 1.00 87.19 183 GLU A C 1
ATOM 1407 O O . GLU A 1 183 ? -31.694 36.107 35.224 1.00 87.19 183 GLU A O 1
ATOM 1412 N N . LEU A 1 184 ? -31.327 34.227 34.053 1.00 85.25 184 LEU A N 1
ATOM 1413 C CA . LEU A 1 184 ? -31.327 34.870 32.738 1.00 85.25 184 LEU A CA 1
ATOM 1414 C C . LEU A 1 184 ? -32.652 35.593 32.447 1.00 85.25 184 LEU A C 1
ATOM 1416 O O . LEU A 1 184 ? -32.656 36.735 31.990 1.00 85.25 184 LEU A O 1
ATOM 1420 N N . VAL A 1 185 ? -33.794 34.968 32.751 1.00 85.75 185 VAL A N 1
ATOM 1421 C CA . VAL A 1 185 ? -35.113 35.596 32.568 1.00 85.75 185 VAL A CA 1
ATOM 1422 C C . VAL A 1 185 ? -35.292 36.795 33.502 1.00 85.75 185 VAL A C 1
ATOM 1424 O O . VAL A 1 185 ? -35.902 37.788 33.103 1.00 85.75 185 VAL A O 1
ATOM 1427 N N . ARG A 1 186 ? -34.761 36.741 34.730 1.00 84.19 186 ARG A N 1
ATOM 1428 C CA . ARG A 1 186 ? -34.775 37.888 35.653 1.00 84.19 186 ARG A CA 1
ATOM 1429 C C . ARG A 1 186 ? -33.942 39.047 35.116 1.00 84.19 186 ARG A C 1
ATOM 1431 O O . ARG A 1 186 ? -34.438 40.167 35.138 1.00 84.19 186 ARG A O 1
ATOM 1438 N N . LEU A 1 187 ? -32.746 38.776 34.593 1.00 82.12 187 LEU A N 1
ATOM 1439 C CA . LEU A 1 187 ? -31.878 39.775 33.959 1.00 82.12 187 LEU A CA 1
ATOM 1440 C C . LEU A 1 187 ? -32.554 40.441 32.757 1.00 82.12 187 LEU A C 1
ATOM 1442 O O . LEU A 1 187 ? -32.569 41.661 32.664 1.00 82.12 187 LEU A O 1
ATOM 1446 N N . ILE A 1 188 ? -33.187 39.660 31.879 1.00 82.88 188 ILE A N 1
ATOM 1447 C CA . ILE A 1 188 ? -33.894 40.195 30.703 1.00 82.88 188 ILE A CA 1
ATOM 1448 C C . ILE A 1 188 ? -35.111 41.046 31.108 1.00 82.88 188 ILE A C 1
ATOM 1450 O O . ILE A 1 188 ? -35.461 41.999 30.416 1.00 82.88 188 ILE A O 1
ATOM 1454 N N . ARG A 1 189 ? -35.779 40.713 32.221 1.00 78.88 189 ARG A N 1
ATOM 1455 C CA . ARG A 1 189 ? -36.949 41.456 32.721 1.00 78.88 189 ARG A CA 1
ATOM 1456 C C . ARG A 1 189 ? -36.595 42.686 33.557 1.00 78.88 189 ARG A C 1
ATOM 1458 O O . ARG A 1 189 ? -37.498 43.464 33.864 1.00 78.88 189 ARG A O 1
ATOM 1465 N N . GLN A 1 190 ? -35.334 42.876 33.939 1.00 75.38 190 GLN A N 1
ATOM 1466 C CA . GLN A 1 190 ? -34.906 44.117 34.575 1.00 75.38 190 GLN A CA 1
ATOM 1467 C C . GLN A 1 190 ? -34.894 45.226 33.517 1.00 75.38 190 GLN A C 1
ATOM 1469 O O . GLN A 1 190 ? -34.075 45.234 32.602 1.00 75.38 190 GLN A O 1
ATOM 1474 N N . LYS A 1 191 ? -35.860 46.147 33.624 1.00 57.53 191 LYS A N 1
ATOM 1475 C CA . LYS A 1 191 ? -35.917 47.370 32.815 1.00 57.53 191 LYS A CA 1
ATOM 1476 C C . LYS A 1 191 ? -34.609 48.156 33.040 1.00 57.53 191 LYS A C 1
ATOM 1478 O O . LYS A 1 191 ? -34.191 48.250 34.198 1.00 57.53 191 LYS A O 1
ATOM 1483 N N . PRO A 1 192 ? -33.964 48.717 31.997 1.00 64.56 192 PRO A N 1
ATOM 1484 C CA . PRO A 1 192 ? -32.833 49.613 32.207 1.00 64.56 192 PRO A CA 1
ATOM 1485 C C . PRO A 1 192 ? -33.259 50.757 33.138 1.00 64.56 192 PRO A C 1
ATOM 1487 O O . PRO A 1 192 ? -34.413 51.189 33.041 1.00 64.56 192 PRO A O 1
ATOM 1490 N N . PRO A 1 193 ? -32.382 51.238 34.037 1.00 59.12 193 PRO A N 1
ATOM 1491 C CA . PRO A 1 193 ? -32.693 52.412 34.838 1.00 59.12 193 PRO A CA 1
ATOM 1492 C C . PRO A 1 193 ? -33.030 53.572 33.896 1.00 59.12 193 PRO A C 1
ATOM 1494 O O . PRO A 1 193 ? -32.280 53.847 32.956 1.00 59.12 193 PRO A O 1
ATOM 1497 N N . ASP A 1 194 ? -34.181 54.208 34.122 1.00 55.34 194 ASP A N 1
ATOM 1498 C CA . ASP A 1 194 ? -34.538 55.439 33.429 1.00 55.34 194 ASP A CA 1
ATOM 1499 C C . ASP A 1 194 ? -33.478 56.478 33.830 1.00 55.34 194 ASP A C 1
ATOM 1501 O O . ASP A 1 194 ? -33.376 56.871 34.993 1.00 55.34 194 ASP A O 1
ATOM 1505 N N . PHE A 1 195 ? -32.625 56.866 32.879 1.00 58.44 195 PHE A N 1
ATOM 1506 C CA . PHE A 1 195 ? -31.779 58.045 33.023 1.00 58.44 195 PHE A CA 1
ATOM 1507 C C . PHE A 1 195 ? -32.693 59.266 32.909 1.00 58.44 195 PHE A C 1
ATOM 1509 O O . PHE A 1 195 ? -32.820 59.852 31.833 1.00 58.44 195 PHE A O 1
ATOM 1516 N N . GLU A 1 196 ? -33.384 59.611 33.995 1.00 46.00 196 GLU A N 1
ATOM 1517 C CA . GLU A 1 196 ? -34.009 60.924 34.100 1.00 46.00 196 GLU A CA 1
ATOM 1518 C C . GLU A 1 196 ? -32.911 61.977 34.265 1.00 46.00 196 GLU A C 1
ATOM 1520 O O . GLU A 1 196 ? -31.997 61.859 35.083 1.00 46.00 196 GLU A O 1
ATOM 1525 N N . GLN A 1 197 ? -32.975 62.937 33.350 1.00 47.88 197 GLN A N 1
ATOM 1526 C CA . GLN A 1 197 ? -32.136 64.114 33.244 1.00 47.88 197 GLN A CA 1
ATOM 1527 C C . GLN A 1 197 ? -32.556 65.140 34.308 1.00 47.88 197 GLN A C 1
ATOM 1529 O O . GLN A 1 197 ? -33.745 65.246 34.601 1.00 47.88 197 GLN A O 1
ATOM 1534 N N . GLU A 1 198 ? -31.561 65.923 34.747 1.00 37.53 198 GLU A N 1
ATOM 1535 C CA . GLU A 1 198 ? -31.575 67.091 35.661 1.00 37.53 198 GLU A CA 1
ATOM 1536 C C . GLU A 1 198 ? -31.294 66.837 37.151 1.00 37.53 198 GLU A C 1
ATOM 1538 O O . GLU A 1 198 ? -32.143 66.294 37.889 1.00 37.53 198 GLU A O 1
#

Foldseek 3Di:
DAPDPPPPPPLDDVVVVCCVCWAFNPGDFDWDDDPLAEIDGHDVSVVCVVVLNVPDDDDDAFWPDWDDDPQFIDTDGDDPQKKKKKFAFAWDADPNDIDGRRTDDIDTDDPVDGGDDNPHDDIDIDIDHPGYRHHDYSGPCHPPPDDRPPDPPPPPVPPPCPVVNVVVVVVVVCVVCVVVVVVVVVVVPPDPPPPDDD

Sequence (198 aa):
MSHHPSDSNDFWLNASKIRFQETYFLWGYPSLIIDGQGLLAGKTQAQELDSAISNSTMNYSGIDQAWFENGTLSIDYDVVDVNIDVWTVKSYSYQGHDYTNLAINHSRISINNSSVDTNGDHLVIVMSEPGQLPLEMVSSIPPTGYLPDGGIGKAETLSQIDTSTIVIITALLAILILPATVELVRLIRQKPPDFEQE